Protein AF-A0A4S8J8Y5-F1 (afdb_monomer)

InterPro domains:
  IPR042617 CST complex subunit CTC1-like [PTHR14865] (12-221)

Secondary structure (DSSP, 8-state):
-------EEEEEEEEEEEEEEEE-----------TT-----PPEEEEEEEEEE-SS-EEEEEE-HHHHHHHTTTTSBPPGGG----------SS-GGGGBHHHHHHHHHHHHSEEEEEESGGGTT--SSSEEEEESSSSPPPHHHHHHHHHHHHHHHTPPPEEEEEEE--HHHHHHSTTTTT-HHHHHHTHHHHTS-EEEEEEEEE--HHHHHHHHHHHHTT-

Radius of gyration: 19.57 Å; Cα contacts (8 Å, |Δi|>4): 350; chains: 1; bounding box: 56×53×62 Å

Nearest PDB structures (foldseek):
  8c5y-assembly1_J  TM=4.511E-01  e=6.710E-04  Pyrococcus abyssi
  8aaj-assembly1_A  TM=4.386E-01  e=1.412E-02  Pyrococcus abyssi GE5
  3p0c-assembly3_A  TM=2.533E-01  e=5.398E-01  Homo sapiens
  4z9c-assembly1_F  TM=3.902E-01  e=6.250E+00  Escherichia coli
  5ing-assembly1_A  TM=4.316E-01  e=7.937E+00  Streptomyces ambofaciens ATCC 23877

Organism: Musa balbisiana (NCBI:txid52838)

Sequence (223 aa):
MFRYSFPCLEGGQVVTIVILVLENQTHESVELRCGRCFKMRAASIPIAGFLLDDGSSLCCCWADNGRAEALLRLHETTRKSFLTSSKILKTSGNQDFQHTIGYHLHKMLKKHHRIVIRNHGATSDLSCEDLTFSVDSHKVFSNADERHLRSMILNACHASTLNVAGNSVDSTALFCGNLFCGNKEFLEYHQKLQSMPHLWVGEVGHVDSVKEVRSISNILCTG

Foldseek 3Di:
DDPPPFDKQFQKFFLFWAKWKWADPPDPDDPPCPDDDPPQPFTWTQKTWTWIDSPPDIEIEMETGPVVCVLLVQVDFDPPPVDPDDDDDDDPDDPRPCGGLRNLSSVVCVVQRMKMKGALCCQPVSDLPRIDIDTPDPDDDDPVNVVSVSSSRVPSRPAGTKMFGFHWDQLCCCCVDPNPPPPVVSVVSPPVNNPHTYGYTPDIGGDPVVVVVVVVVVVVVVD

Structure (mmCIF, N/CA/C/O backbone):
data_AF-A0A4S8J8Y5-F1
#
_entry.id   AF-A0A4S8J8Y5-F1
#
loop_
_atom_site.group_PDB
_atom_site.id
_atom_site.type_symbol
_atom_site.label_atom_id
_atom_site.label_alt_id
_atom_site.label_comp_id
_atom_site.label_asym_id
_atom_site.label_entity_id
_atom_site.label_seq_id
_atom_site.pdbx_PDB_ins_code
_atom_site.Cartn_x
_atom_site.Cartn_y
_atom_site.Cartn_z
_atom_site.occupancy
_atom_site.B_iso_or_equiv
_atom_site.auth_seq_id
_atom_site.auth_comp_id
_atom_site.auth_asym_id
_atom_site.auth_atom_id
_atom_site.pdbx_PDB_model_num
ATOM 1 N N . MET A 1 1 ? 35.968 -4.508 -6.234 1.00 32.25 1 MET A N 1
ATOM 2 C CA . MET A 1 1 ? 35.012 -3.439 -5.870 1.00 32.25 1 MET A CA 1
ATOM 3 C C . MET A 1 1 ? 33.624 -3.940 -6.239 1.00 32.25 1 MET A C 1
ATOM 5 O O . MET A 1 1 ? 33.233 -3.837 -7.393 1.00 32.25 1 MET A O 1
ATOM 9 N N . PHE A 1 2 ? 32.942 -4.618 -5.315 1.00 27.02 2 PHE A N 1
ATOM 10 C CA . PHE A 1 2 ? 31.618 -5.184 -5.577 1.00 27.02 2 PHE A CA 1
ATOM 11 C C . PHE A 1 2 ? 30.593 -4.050 -5.525 1.00 27.02 2 PHE A C 1
ATOM 13 O O . PHE A 1 2 ? 30.316 -3.513 -4.455 1.00 27.02 2 PHE A O 1
ATOM 20 N N . ARG A 1 3 ? 30.068 -3.645 -6.686 1.00 30.06 3 ARG A N 1
ATOM 21 C CA . ARG A 1 3 ? 28.815 -2.890 -6.737 1.00 30.06 3 ARG A CA 1
ATOM 22 C C . ARG A 1 3 ? 27.726 -3.860 -6.290 1.00 30.06 3 ARG A C 1
ATOM 24 O O . ARG A 1 3 ? 27.322 -4.714 -7.075 1.00 30.06 3 ARG A O 1
ATOM 31 N N . TYR A 1 4 ? 27.302 -3.771 -5.033 1.00 32.19 4 TYR A N 1
ATOM 32 C CA . TYR A 1 4 ? 26.022 -4.342 -4.628 1.00 32.19 4 TYR A CA 1
ATOM 33 C C . TYR A 1 4 ? 24.964 -3.621 -5.460 1.00 32.19 4 TYR A C 1
ATOM 35 O O . TYR A 1 4 ? 24.639 -2.465 -5.206 1.00 32.19 4 TYR A O 1
ATOM 43 N N . SER A 1 5 ? 24.541 -4.263 -6.545 1.00 41.91 5 SER A N 1
ATOM 44 C CA . SER A 1 5 ? 23.419 -3.787 -7.338 1.00 41.91 5 SER A CA 1
ATOM 45 C C . SER A 1 5 ? 22.191 -4.147 -6.522 1.00 41.91 5 SER A C 1
ATOM 47 O O . SER A 1 5 ? 21.814 -5.316 -6.453 1.00 41.91 5 SER A O 1
ATOM 49 N N . PHE A 1 6 ? 21.659 -3.171 -5.793 1.00 49.97 6 PHE A N 1
ATOM 50 C CA . PHE A 1 6 ? 20.362 -3.321 -5.153 1.00 49.97 6 PHE A CA 1
ATOM 51 C C . PHE A 1 6 ? 19.336 -3.612 -6.253 1.00 49.97 6 PHE A C 1
ATOM 53 O O . PHE A 1 6 ? 19.401 -2.969 -7.304 1.00 49.97 6 PHE A O 1
ATOM 60 N N . PRO A 1 7 ? 18.430 -4.586 -6.076 1.00 66.94 7 PRO A N 1
ATOM 61 C CA . PRO A 1 7 ? 17.291 -4.702 -6.967 1.00 66.94 7 PRO A CA 1
ATOM 62 C C . PRO A 1 7 ? 16.516 -3.377 -6.947 1.00 66.94 7 PRO A C 1
ATOM 64 O O . PRO A 1 7 ? 16.038 -2.927 -5.902 1.00 66.94 7 PRO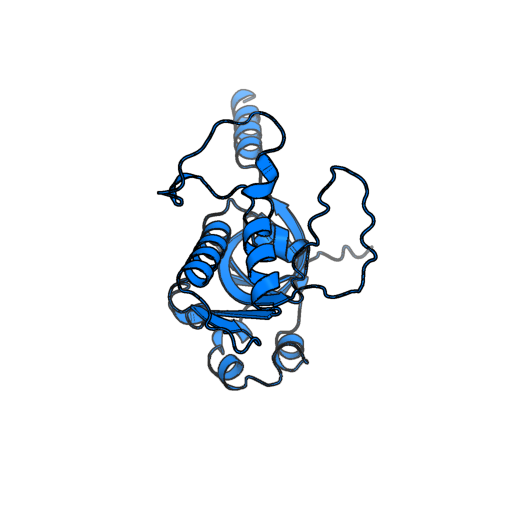 A O 1
ATOM 67 N N . CYS A 1 8 ? 16.455 -2.744 -8.115 1.00 70.62 8 CYS A N 1
ATOM 68 C CA . CYS A 1 8 ? 15.738 -1.505 -8.364 1.00 70.62 8 CYS A CA 1
ATOM 69 C C . CYS A 1 8 ? 14.631 -1.799 -9.371 1.00 70.62 8 CYS A C 1
ATOM 71 O O . CYS A 1 8 ? 14.899 -2.344 -10.440 1.00 70.62 8 CYS A O 1
ATOM 73 N N . LEU A 1 9 ? 13.403 -1.436 -9.022 1.00 76.69 9 LEU A N 1
ATOM 74 C CA . LEU A 1 9 ? 12.285 -1.352 -9.950 1.00 76.69 9 LEU A CA 1
ATOM 75 C C . LEU A 1 9 ? 12.242 0.079 -10.471 1.00 76.69 9 LEU A C 1
ATOM 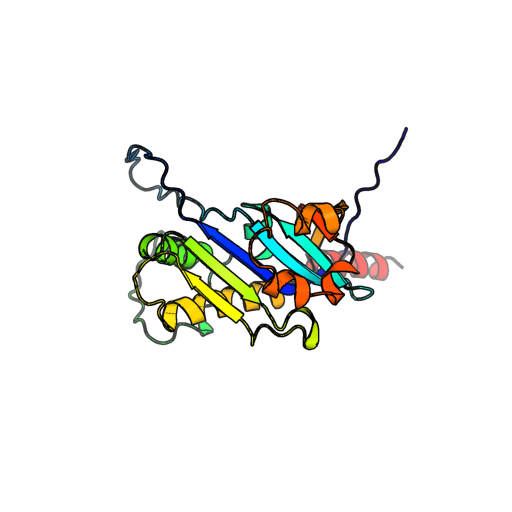77 O O . LEU A 1 9 ? 11.982 1.010 -9.705 1.00 76.69 9 LEU A O 1
ATOM 81 N N . GLU A 1 10 ? 12.536 0.257 -11.752 1.00 79.81 10 GLU A N 1
ATOM 82 C CA . GLU A 1 10 ? 12.451 1.554 -12.420 1.00 79.81 10 GLU A CA 1
ATOM 83 C C . GLU A 1 10 ? 11.104 1.673 -13.128 1.00 79.81 10 GLU A C 1
ATOM 85 O O . GLU A 1 10 ? 10.672 0.751 -13.814 1.00 79.81 10 GLU A O 1
ATOM 90 N N . GLY A 1 11 ? 10.422 2.805 -12.952 1.00 81.06 11 GLY A N 1
ATOM 91 C CA . GLY A 1 11 ? 9.145 3.054 -13.618 1.00 81.06 11 GLY A CA 1
ATOM 92 C C . GLY A 1 11 ? 7.981 2.180 -13.131 1.00 81.06 11 GLY A C 1
ATOM 93 O O . GLY A 1 11 ? 7.013 2.011 -13.865 1.00 81.06 11 GLY A O 1
ATOM 94 N N . GLY A 1 12 ? 8.041 1.650 -11.909 1.00 85.25 12 GLY A N 1
ATOM 95 C CA . GLY A 1 12 ? 6.985 0.817 -11.339 1.00 85.25 12 GLY A CA 1
ATOM 96 C C . GLY A 1 12 ? 5.729 1.607 -10.962 1.00 85.25 12 GLY A C 1
ATOM 97 O O . GLY A 1 12 ? 5.800 2.761 -10.539 1.00 85.25 12 GLY A O 1
ATOM 98 N N . GLN A 1 13 ? 4.563 0.981 -11.065 1.00 90.31 13 GLN A N 1
ATOM 99 C CA . GLN A 1 13 ? 3.289 1.509 -10.580 1.00 90.31 13 GLN A CA 1
ATOM 100 C C . GLN A 1 13 ? 2.733 0.599 -9.494 1.00 90.31 13 GLN A C 1
ATOM 102 O O . GLN A 1 13 ? 2.789 -0.623 -9.611 1.00 90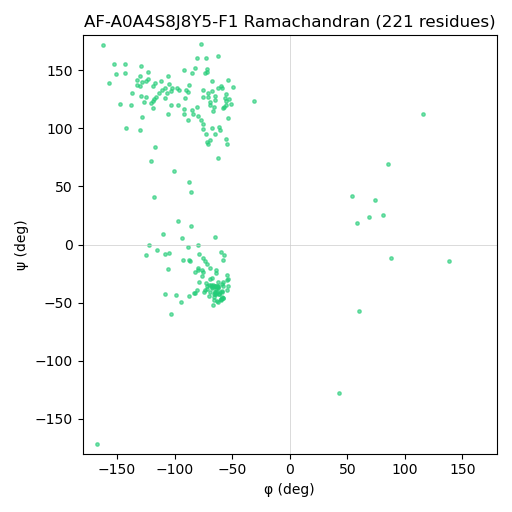.31 13 GLN A O 1
ATOM 107 N N . VAL A 1 14 ? 2.184 1.184 -8.429 1.00 90.75 14 VAL A N 1
ATOM 108 C CA . VAL A 1 14 ? 1.440 0.403 -7.437 1.00 90.75 14 VAL A CA 1
ATOM 109 C C . VAL A 1 14 ? 0.156 -0.075 -8.107 1.00 90.75 14 VAL A C 1
ATOM 111 O O . VAL A 1 14 ? -0.651 0.735 -8.539 1.00 90.75 14 VAL A O 1
ATOM 114 N N . VAL A 1 15 ? -0.046 -1.383 -8.187 1.00 89.75 15 VAL A N 1
ATOM 115 C CA . VAL A 1 15 ? -1.280 -1.962 -8.731 1.00 89.75 15 VAL A CA 1
ATOM 116 C C . VAL A 1 15 ? -2.319 -2.100 -7.631 1.00 89.75 15 VAL A C 1
ATOM 118 O O . VAL A 1 15 ? -3.489 -1.780 -7.813 1.00 89.75 15 VAL A O 1
ATOM 121 N N . THR A 1 16 ? -1.882 -2.593 -6.473 1.00 90.56 16 THR A N 1
ATOM 122 C CA . THR A 1 16 ? -2.744 -2.808 -5.315 1.00 90.56 16 THR A CA 1
ATOM 123 C C . THR A 1 16 ? -1.926 -2.960 -4.033 1.00 90.56 16 THR A C 1
ATOM 125 O O . THR A 1 16 ? -0.696 -3.070 -4.063 1.00 90.56 16 THR A O 1
ATOM 128 N N . ILE A 1 17 ? -2.608 -2.982 -2.888 1.00 90.50 17 ILE A N 1
ATOM 129 C CA . ILE A 1 17 ? -2.012 -3.408 -1.618 1.00 90.50 17 ILE A CA 1
ATOM 130 C C . ILE A 1 17 ? -2.233 -4.905 -1.409 1.00 90.50 17 ILE A C 1
ATOM 132 O O . ILE A 1 17 ? -3.242 -5.454 -1.834 1.00 90.50 17 ILE A O 1
ATOM 136 N N . VAL A 1 18 ? -1.310 -5.544 -0.701 1.00 88.25 18 VAL A N 1
ATOM 137 C CA . VAL A 1 18 ? -1.445 -6.909 -0.172 1.00 88.25 18 VAL A CA 1
ATOM 138 C C . VAL A 1 18 ? -1.960 -6.840 1.268 1.00 88.25 18 VAL A C 1
ATOM 140 O O . VAL A 1 18 ? -2.951 -7.470 1.636 1.00 88.25 18 VAL A O 1
ATOM 143 N N . ILE A 1 19 ? -1.311 -6.009 2.084 1.00 88.12 19 ILE A N 1
ATOM 144 C CA . ILE A 1 19 ? -1.659 -5.772 3.485 1.00 88.12 19 ILE A CA 1
ATOM 145 C C . ILE A 1 19 ? -1.246 -4.358 3.881 1.00 88.12 19 ILE A C 1
ATOM 147 O O . ILE A 1 19 ? -0.226 -3.849 3.420 1.00 88.12 19 ILE A O 1
ATOM 151 N N . LEU A 1 20 ? -2.006 -3.731 4.770 1.00 91.25 20 LEU A N 1
ATOM 152 C CA . LEU A 1 20 ? -1.637 -2.468 5.391 1.00 91.25 20 LEU A CA 1
ATOM 153 C C . LEU A 1 20 ? -1.971 -2.516 6.880 1.00 91.25 20 LEU A C 1
ATOM 155 O O . LEU A 1 20 ? -3.131 -2.692 7.252 1.00 91.25 20 LEU A O 1
ATOM 159 N N . VAL A 1 21 ? -0.958 -2.350 7.728 1.00 89.81 21 VAL A N 1
ATOM 160 C CA . VAL A 1 21 ? -1.112 -2.246 9.181 1.00 89.81 21 VAL A CA 1
ATOM 161 C C . VAL A 1 21 ? -0.842 -0.810 9.596 1.00 89.81 21 VAL A C 1
ATOM 163 O O . VAL A 1 21 ? 0.197 -0.238 9.277 1.00 89.81 21 VAL A O 1
ATOM 166 N N . LEU A 1 22 ? -1.794 -0.233 10.315 1.00 90.31 22 LEU A N 1
ATOM 167 C CA . LEU A 1 22 ? -1.782 1.150 10.759 1.00 90.31 22 LEU A CA 1
ATOM 168 C C . LEU A 1 22 ? -1.947 1.163 12.271 1.00 90.31 22 LEU A C 1
ATOM 170 O O . LEU A 1 22 ? -2.902 0.585 12.791 1.00 90.31 22 LEU A O 1
ATOM 174 N N . GLU A 1 23 ? -1.047 1.842 12.969 1.00 88.56 23 GLU A N 1
ATOM 175 C CA . GLU A 1 23 ? -1.038 1.887 14.429 1.00 88.56 23 GLU A CA 1
ATOM 176 C C . GLU A 1 23 ? -0.883 3.316 14.943 1.00 88.56 23 GLU A C 1
ATOM 178 O O . GLU A 1 23 ? -0.145 4.149 14.406 1.00 88.56 23 GLU A O 1
ATOM 183 N N . ASN A 1 24 ? -1.599 3.615 16.019 1.00 84.44 24 ASN A N 1
ATOM 184 C CA . ASN A 1 24 ? -1.448 4.862 16.741 1.00 84.44 24 ASN A CA 1
ATOM 185 C C . ASN A 1 24 ? -0.231 4.773 17.672 1.00 84.44 24 ASN A C 1
ATOM 187 O O . ASN A 1 24 ? -0.234 3.980 18.610 1.00 84.44 24 ASN A O 1
ATOM 191 N N . GLN A 1 25 ? 0.786 5.618 17.478 1.00 69.50 25 GLN A N 1
ATOM 192 C CA . GLN A 1 25 ? 1.910 5.679 18.417 1.00 69.50 25 GLN A CA 1
ATOM 193 C C . GLN A 1 25 ? 1.496 6.358 19.733 1.00 69.50 25 GLN A C 1
ATOM 195 O O . GLN A 1 25 ? 1.536 7.586 19.884 1.00 69.50 25 GLN A O 1
ATOM 200 N N . THR A 1 26 ? 1.118 5.541 20.716 1.00 54.78 26 THR A N 1
ATOM 201 C CA . THR A 1 26 ? 0.803 5.936 22.095 1.00 54.78 26 THR A CA 1
ATOM 202 C C . THR A 1 26 ? 2.048 6.014 22.980 1.00 54.78 26 THR A C 1
ATOM 204 O O . THR A 1 26 ? 2.024 5.546 24.111 1.00 54.78 26 THR A O 1
ATOM 207 N N . HIS A 1 27 ? 3.149 6.612 22.518 1.00 47.03 27 HIS A N 1
ATOM 208 C CA . HIS A 1 27 ? 4.151 7.060 23.486 1.00 47.03 27 HIS A CA 1
ATOM 209 C C . HIS A 1 27 ? 3.629 8.326 24.177 1.00 47.03 27 HIS A C 1
ATOM 211 O O . HIS A 1 27 ? 3.202 9.283 23.514 1.00 47.03 27 HIS A O 1
ATOM 217 N N . GLU A 1 28 ? 3.622 8.309 25.510 1.00 41.41 28 GLU A N 1
ATOM 218 C CA . GLU A 1 28 ? 3.422 9.466 26.382 1.00 41.41 28 GLU A CA 1
ATOM 219 C C . GLU A 1 28 ? 4.431 10.561 26.013 1.00 41.41 28 GLU A C 1
ATOM 221 O O . GLU A 1 28 ? 5.525 10.652 26.558 1.00 41.41 28 GLU A O 1
ATOM 226 N N . SER A 1 29 ? 4.102 11.402 25.038 1.00 38.16 29 SER A N 1
ATOM 227 C CA . SER A 1 29 ? 4.802 12.664 24.873 1.00 38.16 29 SER A CA 1
ATOM 228 C C . SER A 1 29 ? 4.012 13.687 25.663 1.00 38.16 29 SER A C 1
ATOM 230 O O . SER A 1 29 ? 2.859 13.977 25.335 1.00 38.16 29 SER A O 1
ATOM 232 N N . VAL A 1 30 ? 4.665 14.232 26.688 1.00 35.00 30 VAL A N 1
ATOM 233 C CA . VAL A 1 30 ? 4.399 15.563 27.229 1.00 35.00 30 VAL A CA 1
ATOM 234 C C . VAL A 1 30 ? 3.910 16.443 26.078 1.00 35.00 30 VAL A C 1
ATOM 236 O O . VAL A 1 30 ? 4.569 16.524 25.034 1.00 35.00 30 VAL A O 1
ATOM 239 N N . GLU A 1 31 ? 2.722 17.033 26.227 1.00 36.94 31 GLU A N 1
ATOM 240 C CA . GLU A 1 31 ? 2.281 18.133 25.376 1.00 36.94 31 GLU A CA 1
ATOM 241 C C . GLU A 1 31 ? 3.355 19.222 25.464 1.00 36.94 31 GLU A C 1
ATOM 243 O O . GLU A 1 31 ? 3.309 20.096 26.329 1.00 36.94 31 GLU A O 1
ATOM 248 N N . LEU A 1 32 ? 4.345 19.203 24.573 1.00 35.97 32 LEU A N 1
ATOM 249 C CA . LEU A 1 32 ? 5.130 20.394 24.314 1.00 35.97 32 LEU A CA 1
ATOM 250 C C . LEU A 1 32 ? 4.197 21.331 23.561 1.00 35.97 32 LEU A C 1
ATOM 252 O O . LEU A 1 32 ? 4.126 21.329 22.331 1.00 35.97 32 LEU A O 1
ATOM 256 N N . ARG A 1 33 ? 3.432 22.102 24.340 1.00 36.59 33 ARG A N 1
ATOM 257 C CA . ARG A 1 33 ? 2.670 23.264 23.894 1.00 36.59 33 ARG A CA 1
ATOM 258 C C . ARG A 1 33 ? 3.647 24.309 23.369 1.00 36.59 33 ARG A C 1
ATOM 260 O O . ARG A 1 33 ? 3.906 25.318 24.011 1.00 36.59 33 ARG A O 1
ATOM 267 N N . CYS A 1 34 ? 4.197 24.077 22.185 1.00 34.91 34 CYS A N 1
ATOM 268 C CA . CYS A 1 34 ? 4.773 25.148 21.401 1.00 34.91 34 CYS A CA 1
ATOM 269 C C . CYS A 1 34 ? 3.635 25.721 20.560 1.00 34.91 34 CYS A C 1
ATOM 271 O O . CYS A 1 34 ? 3.099 25.060 19.666 1.00 34.91 34 CYS A O 1
ATOM 273 N N . GLY A 1 35 ? 3.190 26.920 20.935 1.00 38.03 35 GLY A N 1
ATOM 274 C CA . GLY A 1 35 ? 2.071 27.594 20.300 1.00 38.03 35 GLY A CA 1
ATOM 275 C C . GLY A 1 35 ? 2.237 27.634 18.782 1.00 38.03 35 GLY A C 1
ATOM 276 O O . GLY A 1 35 ? 3.175 28.238 18.273 1.00 38.03 35 GLY A O 1
ATOM 277 N N . ARG A 1 36 ? 1.262 27.043 18.083 1.00 34.81 36 ARG A N 1
ATOM 278 C CA . ARG A 1 36 ? 1.013 27.169 16.634 1.00 34.81 36 ARG A CA 1
ATOM 279 C C . ARG A 1 36 ? 1.863 26.318 15.677 1.00 34.81 36 ARG A C 1
ATOM 281 O O . ARG A 1 36 ? 1.926 26.652 14.500 1.00 34.81 36 ARG A O 1
ATOM 288 N N . CYS A 1 37 ? 2.397 25.173 16.107 1.00 32.19 37 CYS A N 1
ATOM 289 C CA . CYS A 1 37 ? 2.849 24.133 15.171 1.00 32.19 37 CYS A CA 1
ATOM 290 C C . CYS A 1 37 ? 2.261 22.771 15.571 1.00 32.19 37 CYS A C 1
ATOM 292 O O . CYS A 1 37 ? 2.758 22.114 16.484 1.00 32.19 37 CYS A O 1
ATOM 294 N N . PHE A 1 38 ? 1.168 22.353 14.921 1.00 38.59 38 PHE A N 1
ATOM 295 C CA . PHE A 1 38 ? 0.653 20.990 15.064 1.00 38.59 38 PHE A CA 1
ATOM 296 C C . PHE A 1 38 ? 1.650 20.038 14.395 1.00 38.59 38 PHE A C 1
ATOM 298 O O . PHE A 1 38 ? 1.537 19.749 13.208 1.00 38.59 38 PHE A O 1
ATOM 305 N N . LYS A 1 39 ? 2.638 19.543 15.149 1.00 41.53 39 LYS A N 1
ATOM 306 C CA . LYS A 1 39 ? 3.383 18.348 14.746 1.00 41.53 39 LYS A CA 1
ATOM 307 C C . LYS A 1 39 ? 2.385 17.194 14.747 1.00 41.53 39 LYS A C 1
ATOM 309 O O . LYS A 1 39 ? 2.080 16.637 15.800 1.00 41.53 39 LYS A O 1
ATOM 314 N N . MET A 1 40 ? 1.808 16.887 13.587 1.00 48.31 40 MET A N 1
ATOM 315 C CA . MET A 1 40 ? 1.069 15.644 13.415 1.00 48.31 40 MET A CA 1
ATOM 316 C C . MET A 1 40 ? 2.012 14.507 13.797 1.00 48.31 40 MET A C 1
ATOM 318 O O . MET A 1 40 ? 3.084 14.372 13.210 1.00 48.31 40 MET A O 1
ATOM 322 N N . ARG A 1 41 ? 1.636 13.710 14.800 1.00 54.91 41 ARG A N 1
ATOM 323 C CA . ARG A 1 41 ? 2.303 12.426 14.994 1.00 54.91 41 ARG A CA 1
ATOM 324 C C . ARG A 1 41 ? 1.935 11.585 13.778 1.00 54.91 41 ARG A C 1
ATOM 326 O O . ARG A 1 41 ? 0.746 11.330 13.569 1.00 54.91 41 ARG A O 1
ATOM 333 N N . ALA A 1 42 ? 2.934 11.247 12.968 1.00 58.66 42 ALA A N 1
ATOM 334 C CA . ALA A 1 42 ? 2.775 10.325 11.857 1.00 58.66 42 ALA A CA 1
ATOM 335 C C . ALA A 1 42 ? 2.048 9.069 12.359 1.00 58.66 42 ALA A C 1
ATOM 337 O O . ALA A 1 42 ? 2.315 8.587 13.465 1.00 58.66 42 ALA A O 1
ATOM 338 N N . ALA A 1 43 ? 1.066 8.602 11.591 1.00 69.06 43 ALA A N 1
ATOM 339 C CA . ALA A 1 43 ? 0.525 7.270 11.802 1.00 69.06 43 ALA A CA 1
ATOM 340 C C . ALA A 1 43 ? 1.701 6.291 11.738 1.00 69.06 43 ALA A C 1
ATOM 342 O O . ALA A 1 43 ? 2.493 6.363 10.803 1.00 69.06 43 ALA A O 1
ATOM 343 N N . SER A 1 44 ? 1.846 5.402 12.721 1.00 85.62 44 SER A N 1
ATOM 344 C CA . SER A 1 44 ? 2.827 4.333 12.569 1.00 85.62 44 SER A CA 1
ATOM 345 C C . SER A 1 44 ? 2.329 3.431 11.457 1.00 85.62 44 SER A C 1
ATOM 347 O O . SER A 1 44 ? 1.165 3.018 11.482 1.00 85.62 44 SER A O 1
ATOM 349 N N . ILE A 1 45 ? 3.203 3.095 10.519 1.00 89.12 45 ILE A N 1
ATOM 350 C CA . ILE A 1 45 ? 2.926 2.057 9.530 1.00 89.12 45 ILE A CA 1
ATOM 351 C C . ILE A 1 45 ? 3.963 0.969 9.768 1.00 89.12 45 ILE A C 1
ATOM 353 O O . ILE A 1 45 ? 5.014 0.993 9.131 1.00 89.12 45 ILE A O 1
ATOM 357 N N . PRO A 1 46 ? 3.735 0.049 10.724 1.00 86.81 46 PRO A N 1
ATOM 358 C CA . PRO A 1 46 ? 4.709 -0.994 11.025 1.00 86.81 46 PRO A CA 1
ATOM 359 C C . PRO A 1 46 ? 5.014 -1.853 9.800 1.00 86.81 46 PRO A C 1
ATOM 361 O O . PRO A 1 46 ? 6.143 -2.300 9.625 1.00 86.81 46 PRO A O 1
ATOM 364 N N . ILE A 1 47 ? 4.001 -2.068 8.956 1.00 89.12 47 ILE A N 1
ATOM 365 C CA . ILE A 1 47 ? 4.147 -2.788 7.702 1.00 89.12 47 ILE A CA 1
ATOM 366 C C . ILE A 1 47 ? 3.056 -2.427 6.696 1.00 89.12 47 ILE A C 1
ATOM 368 O O . ILE A 1 47 ? 1.869 -2.337 7.021 1.00 89.12 47 ILE A O 1
ATOM 372 N N . ALA A 1 48 ? 3.476 -2.294 5.446 1.00 90.94 48 ALA A N 1
ATOM 373 C CA . ALA A 1 48 ? 2.638 -2.235 4.268 1.00 90.94 48 ALA A CA 1
ATOM 374 C C . ALA A 1 48 ? 3.259 -3.099 3.162 1.00 90.94 48 ALA A C 1
ATOM 376 O O . ALA A 1 48 ? 4.454 -2.999 2.881 1.00 90.94 48 ALA A O 1
ATOM 377 N N . GLY A 1 49 ? 2.446 -3.960 2.559 1.00 90.69 49 GLY A N 1
ATOM 378 C CA . GLY A 1 49 ? 2.789 -4.742 1.379 1.00 90.69 49 GLY A CA 1
ATOM 379 C C . GLY A 1 49 ? 2.062 -4.190 0.164 1.00 90.69 49 GLY A C 1
ATOM 380 O O . GLY A 1 49 ? 0.845 -4.004 0.205 1.00 90.69 49 GLY A O 1
ATOM 381 N N . PHE A 1 50 ? 2.797 -3.961 -0.912 1.00 90.94 50 PHE A N 1
ATOM 382 C CA . PHE A 1 50 ? 2.310 -3.446 -2.183 1.00 90.94 50 PHE A CA 1
ATOM 383 C C . PHE A 1 50 ? 2.666 -4.422 -3.290 1.00 90.94 50 PHE A C 1
ATOM 385 O O . PHE A 1 50 ? 3.708 -5.074 -3.239 1.00 90.94 50 PHE A O 1
ATOM 392 N N . LEU A 1 51 ? 1.819 -4.485 -4.304 1.00 90.69 51 LEU A N 1
ATOM 393 C CA . LEU A 1 51 ? 2.148 -5.141 -5.553 1.00 90.69 51 LEU A CA 1
ATOM 394 C C . LEU A 1 51 ? 2.466 -4.061 -6.580 1.00 90.69 51 LEU A C 1
ATOM 396 O O . LEU A 1 51 ? 1.626 -3.198 -6.839 1.00 90.69 51 LEU A O 1
ATOM 400 N N . LEU A 1 52 ? 3.684 -4.085 -7.109 1.00 90.62 52 LEU A N 1
ATOM 401 C CA . LEU A 1 52 ? 4.142 -3.162 -8.138 1.00 90.62 52 LEU A CA 1
ATOM 402 C C . LEU A 1 52 ? 4.222 -3.869 -9.484 1.00 90.62 52 LEU A C 1
ATOM 404 O O . LEU A 1 52 ? 4.596 -5.039 -9.541 1.00 90.62 52 LEU A O 1
ATOM 408 N N . ASP A 1 53 ? 3.907 -3.132 -10.540 1.00 88.25 53 ASP A N 1
ATOM 409 C CA . ASP A 1 53 ? 4.080 -3.533 -11.932 1.00 88.25 53 ASP A CA 1
ATOM 410 C C . ASP A 1 53 ? 5.016 -2.541 -12.623 1.00 88.25 53 ASP A C 1
ATOM 412 O O . ASP A 1 53 ? 4.754 -1.338 -12.622 1.00 88.25 53 ASP A O 1
ATOM 416 N N . ASP A 1 54 ? 6.120 -3.034 -13.173 1.00 85.19 54 ASP A N 1
ATOM 417 C CA . ASP A 1 54 ? 7.053 -2.258 -14.001 1.00 85.19 54 ASP A CA 1
ATOM 418 C C . ASP A 1 54 ? 6.744 -2.369 -15.508 1.00 85.19 54 ASP A C 1
ATOM 420 O O . ASP A 1 54 ? 7.486 -1.861 -16.348 1.00 85.19 54 ASP A O 1
ATOM 424 N N . GLY A 1 55 ? 5.641 -3.036 -15.864 1.00 82.94 55 GLY A N 1
ATOM 425 C CA . GLY A 1 55 ? 5.210 -3.331 -17.228 1.00 82.94 55 GLY A CA 1
ATOM 426 C C . GLY A 1 55 ? 5.783 -4.633 -17.793 1.00 82.94 55 GLY A C 1
ATOM 427 O O . GLY A 1 55 ? 5.320 -5.100 -18.834 1.00 82.94 55 GLY A O 1
ATOM 428 N N . SER A 1 56 ? 6.766 -5.237 -17.124 1.00 83.44 56 SER A N 1
ATOM 429 C CA . SER A 1 56 ? 7.364 -6.523 -17.492 1.00 83.44 56 SER A CA 1
ATOM 430 C C . SER A 1 56 ? 6.954 -7.624 -16.517 1.00 83.44 56 SER A C 1
ATOM 432 O O . SER A 1 56 ? 6.639 -8.747 -16.919 1.00 83.44 56 SER A O 1
ATOM 434 N N . SER A 1 57 ? 6.950 -7.315 -15.220 1.00 83.00 57 SER A N 1
ATOM 435 C CA . SER A 1 57 ? 6.683 -8.277 -14.162 1.00 83.00 57 SER A CA 1
ATOM 436 C C . SER A 1 57 ? 6.087 -7.636 -12.913 1.00 83.00 57 SER A C 1
ATOM 438 O O . SER A 1 57 ? 6.295 -6.463 -12.611 1.00 83.00 57 SER A O 1
ATOM 440 N N . LEU A 1 58 ? 5.373 -8.459 -12.145 1.00 86.75 58 LEU A N 1
ATOM 441 C CA . LEU A 1 58 ? 4.853 -8.070 -10.841 1.00 86.75 58 LEU A CA 1
ATOM 442 C C . LEU A 1 58 ? 5.886 -8.337 -9.741 1.00 86.75 58 LEU A C 1
ATOM 444 O O . LEU A 1 58 ? 6.480 -9.417 -9.687 1.00 86.75 58 LEU A O 1
ATOM 448 N N . CYS A 1 59 ? 6.036 -7.393 -8.813 1.00 87.44 59 CYS A N 1
ATOM 449 C CA . CYS A 1 59 ? 6.901 -7.513 -7.642 1.00 87.44 59 CYS A CA 1
ATOM 450 C C . CYS A 1 59 ? 6.165 -7.147 -6.350 1.00 87.44 59 CYS A C 1
ATOM 452 O O . CYS A 1 59 ? 5.451 -6.148 -6.274 1.00 87.44 59 CYS A O 1
ATOM 454 N N . CYS A 1 60 ? 6.369 -7.946 -5.303 1.00 88.38 60 CYS A N 1
ATOM 455 C CA . CYS A 1 60 ? 5.872 -7.646 -3.966 1.00 88.38 60 CYS A CA 1
ATOM 456 C C . CYS A 1 60 ? 6.850 -6.718 -3.237 1.00 88.38 60 CYS A C 1
ATOM 458 O O . CYS A 1 60 ? 7.939 -7.143 -2.853 1.00 88.38 60 CYS A O 1
ATOM 460 N N . CYS A 1 61 ? 6.456 -5.476 -2.979 1.00 90.31 61 CYS A N 1
ATOM 461 C CA . CYS A 1 61 ? 7.258 -4.520 -2.224 1.00 90.31 61 CYS A CA 1
ATOM 462 C C . CYS A 1 61 ? 6.740 -4.354 -0.795 1.00 90.31 61 CYS A C 1
ATOM 464 O O . CYS A 1 61 ? 5.557 -4.112 -0.567 1.00 90.31 61 CYS A O 1
ATOM 466 N N . TRP A 1 62 ? 7.646 -4.425 0.171 1.00 91.44 62 TRP A N 1
ATOM 467 C CA . TRP A 1 62 ? 7.365 -4.295 1.595 1.00 91.44 62 TRP A CA 1
ATOM 468 C C . TRP A 1 62 ? 8.001 -3.027 2.135 1.00 91.44 62 TRP A C 1
ATOM 470 O O . TRP A 1 62 ? 9.182 -2.771 1.903 1.00 91.44 62 TRP A O 1
ATOM 480 N N . ALA A 1 63 ? 7.227 -2.232 2.859 1.00 91.31 63 ALA A N 1
ATOM 481 C CA . ALA A 1 63 ? 7.679 -0.965 3.400 1.00 91.31 63 ALA A CA 1
ATOM 482 C C . ALA A 1 63 ? 7.081 -0.702 4.781 1.00 91.31 63 ALA A C 1
ATOM 484 O O . ALA A 1 63 ? 5.999 -1.173 5.124 1.00 91.31 63 ALA A O 1
ATOM 485 N N . ASP A 1 64 ? 7.777 0.117 5.551 1.00 90.25 64 ASP A N 1
ATOM 486 C CA . ASP A 1 64 ? 7.394 0.601 6.869 1.00 90.25 64 ASP A CA 1
ATOM 487 C C . ASP A 1 64 ? 7.519 2.130 6.928 1.00 90.25 64 ASP A C 1
ATOM 489 O O . ASP A 1 64 ? 8.309 2.755 6.210 1.00 90.25 64 ASP A O 1
ATOM 493 N N . ASN A 1 65 ? 6.732 2.733 7.815 1.00 88.44 65 ASN A N 1
ATOM 494 C CA . ASN A 1 65 ? 6.740 4.151 8.165 1.00 88.44 65 ASN A CA 1
ATOM 495 C C . ASN A 1 65 ? 6.877 5.050 6.928 1.00 88.44 65 ASN A C 1
ATOM 497 O O . ASN A 1 65 ? 6.129 4.878 5.971 1.00 88.44 65 ASN A O 1
ATOM 501 N N . GLY A 1 66 ? 7.840 5.977 6.919 1.00 87.12 66 GLY A N 1
ATOM 502 C CA . GLY A 1 66 ? 7.996 6.976 5.859 1.00 87.12 66 GLY A CA 1
ATOM 503 C C . GLY A 1 66 ? 8.076 6.402 4.438 1.00 87.12 66 GLY A C 1
ATOM 504 O O . GLY A 1 66 ? 7.601 7.042 3.504 1.00 87.12 66 GLY A O 1
ATOM 505 N N . ARG A 1 67 ? 8.595 5.179 4.256 1.00 89.69 67 ARG A N 1
ATOM 506 C CA . ARG A 1 67 ? 8.607 4.508 2.943 1.00 89.69 67 ARG A CA 1
ATOM 507 C C . ARG A 1 67 ? 7.201 4.101 2.514 1.00 89.69 67 ARG A C 1
ATOM 509 O O . ARG A 1 67 ? 6.809 4.338 1.375 1.00 89.69 67 ARG A O 1
ATOM 516 N N . ALA A 1 68 ? 6.423 3.539 3.436 1.00 91.38 68 ALA A N 1
ATOM 517 C CA . ALA A 1 68 ? 5.023 3.222 3.190 1.00 91.38 68 ALA A CA 1
ATOM 518 C C . ALA A 1 68 ? 4.177 4.494 3.021 1.00 91.38 68 ALA A C 1
ATOM 520 O O . ALA A 1 68 ? 3.306 4.531 2.157 1.00 91.38 68 ALA A O 1
ATOM 521 N N . GLU A 1 69 ? 4.457 5.561 3.779 1.00 89.44 69 GLU A N 1
ATOM 522 C CA . GLU A 1 69 ? 3.790 6.859 3.613 1.00 89.44 69 GLU A CA 1
ATOM 523 C C . GLU A 1 69 ? 4.049 7.465 2.227 1.00 89.44 69 GLU A C 1
ATOM 525 O O . GLU A 1 69 ? 3.145 8.074 1.650 1.00 89.44 69 GLU A O 1
ATOM 530 N N . ALA A 1 70 ? 5.263 7.291 1.692 1.00 88.56 70 ALA A N 1
ATOM 531 C CA . ALA A 1 70 ? 5.625 7.719 0.346 1.00 88.56 70 ALA A CA 1
ATOM 532 C C . ALA A 1 70 ? 4.850 6.931 -0.720 1.00 88.56 70 ALA A C 1
ATOM 534 O O . ALA A 1 70 ? 4.233 7.550 -1.582 1.00 88.56 70 ALA A O 1
ATOM 535 N N . LEU A 1 71 ? 4.797 5.597 -0.615 1.00 89.31 71 LEU A N 1
ATOM 536 C CA . LEU A 1 71 ? 4.037 4.739 -1.539 1.00 89.31 71 LEU A CA 1
ATOM 537 C C . LEU A 1 71 ? 2.522 4.991 -1.471 1.00 89.31 71 LEU A C 1
ATOM 539 O O . LEU A 1 71 ? 1.845 5.002 -2.494 1.00 89.31 71 LEU A O 1
ATOM 543 N N . LEU A 1 72 ? 1.987 5.261 -0.278 1.00 89.38 72 LEU A N 1
ATOM 544 C CA . LEU A 1 72 ? 0.581 5.634 -0.071 1.00 89.38 72 LEU A CA 1
ATOM 545 C C . LEU A 1 72 ? 0.287 7.103 -0.397 1.00 89.38 72 LEU A C 1
ATOM 547 O O . LEU A 1 72 ? -0.874 7.517 -0.370 1.00 89.38 72 LEU A O 1
ATOM 551 N N . ARG A 1 73 ? 1.328 7.901 -0.660 1.00 85.94 73 ARG A N 1
ATOM 552 C CA . ARG A 1 73 ? 1.246 9.335 -0.964 1.00 85.94 73 ARG A CA 1
ATOM 553 C C . ARG A 1 73 ? 0.475 10.111 0.107 1.00 85.94 73 ARG A C 1
ATOM 555 O O . ARG A 1 73 ? -0.308 11.011 -0.188 1.00 85.94 73 ARG A O 1
ATOM 562 N N . LEU A 1 74 ? 0.707 9.789 1.382 1.00 82.69 74 LEU A N 1
ATOM 563 C CA . LEU A 1 74 ? -0.051 10.375 2.500 1.00 82.69 74 LEU A CA 1
ATOM 564 C C . LEU A 1 74 ? 0.148 11.885 2.665 1.00 82.69 74 LEU A C 1
ATOM 566 O O . LEU A 1 74 ? -0.687 12.555 3.279 1.00 82.69 74 LEU A O 1
ATOM 570 N N . HIS A 1 75 ? 1.252 12.405 2.129 1.00 75.44 75 HIS A N 1
ATOM 571 C CA . HIS A 1 75 ? 1.578 13.826 2.113 1.00 75.44 75 HIS A CA 1
ATOM 572 C C . HIS A 1 75 ? 0.701 14.628 1.139 1.00 75.44 75 HIS A C 1
ATOM 574 O O . HIS A 1 75 ? 0.622 15.850 1.254 1.00 75.44 75 HIS A O 1
ATOM 580 N N . GLU A 1 76 ? 0.020 13.969 0.199 1.00 74.44 76 GLU A N 1
ATOM 581 C CA . GLU A 1 76 ? -0.835 14.646 -0.765 1.00 74.44 76 GLU A CA 1
ATOM 582 C C . GLU A 1 76 ? -2.138 15.138 -0.141 1.00 74.44 76 GLU A C 1
ATOM 584 O O . GLU A 1 76 ? -2.710 14.536 0.777 1.00 74.44 76 GLU A O 1
ATOM 589 N N . THR A 1 77 ? -2.630 16.259 -0.669 1.00 67.62 77 THR A N 1
ATOM 590 C CA . THR A 1 77 ? -3.946 16.776 -0.302 1.00 67.62 77 THR A CA 1
ATOM 591 C C . THR A 1 77 ? -5.029 15.934 -0.966 1.00 67.62 77 THR A C 1
ATOM 593 O O . THR A 1 77 ? -4.982 15.634 -2.159 1.00 67.62 77 THR A O 1
ATOM 596 N N . THR A 1 78 ? -6.031 15.548 -0.181 1.00 60.28 78 THR A N 1
ATOM 597 C CA . THR A 1 78 ? -7.198 14.811 -0.668 1.00 60.28 78 THR A CA 1
ATOM 598 C C . THR A 1 78 ? -7.867 15.653 -1.754 1.00 60.28 78 THR A C 1
ATOM 600 O O . THR A 1 78 ? -8.303 16.777 -1.482 1.00 60.28 78 THR A O 1
ATOM 603 N N . ARG A 1 79 ? -7.931 15.159 -3.002 1.00 53.72 79 ARG A N 1
ATOM 604 C CA . ARG A 1 79 ? -8.573 15.902 -4.099 1.00 53.72 79 ARG A CA 1
ATOM 605 C C . ARG A 1 79 ? -10.006 16.249 -3.685 1.00 53.72 79 ARG A C 1
ATOM 607 O O . ARG A 1 79 ? -10.805 15.371 -3.366 1.00 53.72 79 ARG A O 1
ATOM 614 N N . LYS A 1 80 ? -10.334 17.545 -3.711 1.00 46.19 80 LYS A N 1
ATOM 615 C CA . LYS A 1 80 ? -11.619 18.118 -3.261 1.00 46.19 80 LYS A CA 1
ATOM 616 C C . LYS A 1 80 ? -12.863 17.546 -3.968 1.00 46.19 80 LYS A C 1
ATOM 618 O O . LYS A 1 80 ? -13.972 17.834 -3.534 1.00 46.19 80 LYS A O 1
ATOM 623 N N . SER A 1 81 ? -12.713 16.744 -5.026 1.00 40.84 81 SER A N 1
ATOM 624 C CA . SER A 1 81 ? -13.822 16.232 -5.844 1.00 40.84 81 SER A CA 1
ATOM 625 C C . SER A 1 81 ? -14.667 15.135 -5.186 1.00 40.84 81 SER A C 1
ATOM 627 O O . SER A 1 81 ? -15.757 14.870 -5.677 1.00 40.84 81 SER A O 1
ATOM 629 N N . PHE A 1 82 ? -14.220 14.517 -4.086 1.00 42.03 82 PHE A N 1
ATOM 630 C CA . PHE A 1 82 ? -14.981 13.449 -3.407 1.00 42.03 82 PHE A CA 1
ATOM 631 C C . PHE A 1 82 ? -15.659 13.883 -2.099 1.00 42.03 82 PHE A C 1
ATOM 633 O O . PHE A 1 82 ? -16.457 13.137 -1.537 1.00 42.03 82 PHE A O 1
ATOM 640 N N . LEU A 1 83 ? -15.384 15.100 -1.621 1.00 42.09 83 LEU A N 1
ATOM 641 C CA . LEU A 1 83 ? -15.986 15.662 -0.411 1.00 42.09 83 LEU A CA 1
ATOM 642 C C . LEU A 1 83 ? -17.123 16.620 -0.787 1.00 42.09 83 LEU A C 1
ATOM 644 O O . LEU A 1 83 ? -17.065 17.821 -0.526 1.00 42.09 83 LEU A O 1
ATOM 648 N N . THR A 1 84 ? -18.181 16.113 -1.418 1.00 41.53 84 THR A N 1
ATOM 649 C CA . THR A 1 84 ? -19.424 16.887 -1.492 1.00 41.53 84 THR A CA 1
ATOM 650 C C . THR A 1 84 ? -20.067 16.933 -0.109 1.00 41.53 84 THR A C 1
ATOM 652 O O . THR A 1 84 ? -20.276 15.898 0.518 1.00 41.53 84 THR A O 1
ATOM 655 N N . SER A 1 85 ? -20.432 18.143 0.316 1.00 44.81 85 SER A N 1
ATOM 656 C CA . SER A 1 85 ? -21.077 18.501 1.585 1.00 44.81 85 SER A CA 1
ATOM 657 C C . SER A 1 85 ? -20.144 18.736 2.776 1.00 44.81 85 SER A C 1
ATOM 659 O O . SER A 1 85 ? -20.206 18.058 3.799 1.00 44.81 85 SER A O 1
ATOM 661 N N . SER A 1 86 ? -19.378 19.822 2.719 1.00 42.75 86 SER A N 1
ATOM 662 C CA . SER A 1 86 ? -19.251 20.711 3.879 1.00 42.75 86 SER A CA 1
ATOM 663 C C . SER A 1 86 ? -19.053 22.141 3.390 1.00 42.75 86 SER A C 1
ATOM 665 O O . SER A 1 86 ? -18.137 22.426 2.626 1.00 42.75 86 SER A O 1
ATOM 667 N N . LYS A 1 87 ? -19.972 23.031 3.780 1.00 42.34 87 LYS A N 1
ATOM 668 C CA . LYS A 1 87 ? -19.957 24.465 3.467 1.00 42.34 87 LYS A CA 1
ATOM 669 C C . LYS A 1 87 ? -18.611 25.064 3.891 1.00 42.34 87 LYS A C 1
ATOM 671 O O . LYS A 1 87 ? -18.342 25.189 5.082 1.00 42.34 87 LYS A O 1
ATOM 676 N N . ILE A 1 88 ? -17.774 25.421 2.920 1.00 41.72 88 ILE A N 1
ATOM 677 C CA . ILE A 1 88 ? -16.479 26.058 3.164 1.00 41.72 88 ILE A CA 1
ATOM 678 C C . ILE A 1 88 ? -16.737 27.520 3.536 1.00 41.72 88 ILE A C 1
ATOM 680 O O . ILE A 1 88 ? -17.031 28.349 2.673 1.00 41.72 88 ILE A O 1
ATOM 684 N N . LEU A 1 89 ? -16.623 27.838 4.829 1.00 38.91 89 LEU A N 1
ATOM 685 C CA . LEU A 1 89 ? -16.364 29.207 5.259 1.00 38.91 89 LEU A CA 1
ATOM 686 C C . LEU A 1 89 ? -14.921 29.554 4.875 1.00 38.91 89 LEU A C 1
ATOM 688 O O . LEU A 1 89 ? -13.980 28.826 5.192 1.00 38.91 89 LEU A O 1
ATOM 692 N N . LYS A 1 90 ? -14.764 30.668 4.163 1.00 46.88 90 LYS A N 1
ATOM 693 C CA . LYS A 1 90 ? -13.471 31.254 3.820 1.00 46.88 90 LYS A CA 1
ATOM 694 C C . LYS A 1 90 ? -12.778 31.733 5.099 1.00 46.88 90 LYS A C 1
ATOM 696 O O . LYS A 1 90 ? -13.257 32.674 5.723 1.00 46.88 90 LYS A O 1
ATOM 701 N N . THR A 1 91 ? -11.617 31.171 5.417 1.00 34.84 91 THR A N 1
ATOM 702 C CA . THR A 1 91 ? -10.650 31.807 6.322 1.00 34.84 91 THR A CA 1
ATOM 703 C 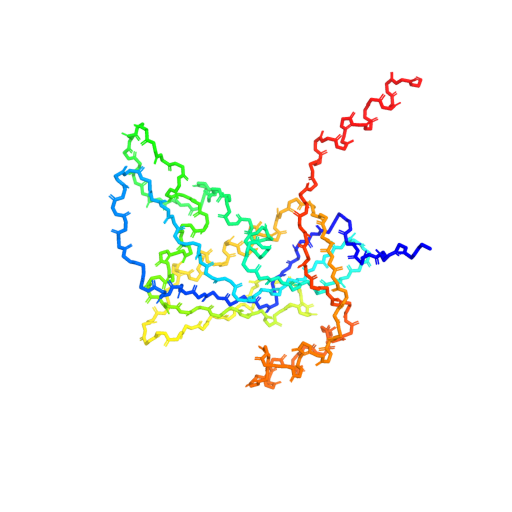C . THR A 1 91 ? -9.236 31.542 5.828 1.00 34.84 91 THR A C 1
ATOM 705 O O . THR A 1 91 ? -8.668 30.469 5.993 1.00 34.84 91 THR A O 1
ATOM 708 N N . SER A 1 92 ? -8.703 32.565 5.170 1.00 45.97 92 SER A N 1
ATOM 709 C CA . SER A 1 92 ? -7.311 32.712 4.764 1.00 45.97 92 SER A CA 1
ATOM 710 C C . SER A 1 92 ? -6.357 32.512 5.950 1.00 45.97 92 SER A C 1
ATOM 712 O O . SER A 1 92 ? -6.466 33.227 6.945 1.00 45.97 92 SER A O 1
ATOM 714 N N . GLY A 1 93 ? -5.402 31.587 5.798 1.00 40.28 93 GLY A N 1
ATOM 715 C CA . GLY A 1 93 ? -4.251 31.374 6.686 1.00 40.28 93 GLY A CA 1
ATOM 716 C C . GLY A 1 93 ? -4.260 30.009 7.389 1.00 40.28 93 GLY A C 1
ATOM 717 O O . GLY A 1 93 ? -5.085 29.783 8.265 1.00 40.28 93 GLY A O 1
ATOM 718 N N . ASN A 1 94 ? -3.311 29.123 7.043 1.00 43.22 94 ASN A N 1
ATOM 719 C CA . ASN A 1 94 ? -3.071 27.779 7.623 1.00 43.22 94 ASN A CA 1
ATOM 720 C C . ASN A 1 94 ? -4.047 26.631 7.256 1.00 43.22 94 ASN A C 1
ATOM 722 O O . ASN A 1 94 ? -4.331 25.773 8.092 1.00 43.22 94 ASN A O 1
ATOM 726 N N . GLN A 1 95 ? -4.531 26.555 6.009 1.00 44.69 95 GLN A N 1
ATOM 727 C CA . GLN A 1 95 ? -5.532 25.548 5.601 1.00 44.69 95 GLN A CA 1
ATOM 728 C C . GLN A 1 95 ? -4.996 24.225 5.006 1.00 44.69 95 GLN A C 1
ATOM 730 O O . GLN A 1 95 ? -5.760 23.266 4.941 1.00 44.69 95 GLN A O 1
ATOM 735 N N . ASP A 1 96 ? -3.724 24.097 4.616 1.00 50.72 96 ASP A N 1
ATOM 736 C CA . ASP A 1 96 ? -3.319 22.945 3.778 1.00 50.72 96 ASP A CA 1
ATOM 737 C C . ASP A 1 96 ? -3.189 21.608 4.534 1.00 50.72 96 ASP A C 1
ATOM 739 O O . ASP A 1 96 ? -3.428 20.539 3.972 1.00 50.72 96 ASP A O 1
ATOM 743 N N . PHE A 1 97 ? -2.892 21.641 5.836 1.00 48.78 97 PHE A N 1
ATOM 744 C CA . PHE A 1 97 ? -2.634 20.428 6.628 1.00 48.78 97 PHE A CA 1
ATOM 745 C C . PHE A 1 97 ? -3.893 19.674 7.071 1.00 48.78 97 PHE A C 1
ATOM 747 O O . PHE A 1 97 ? -3.817 18.492 7.394 1.00 48.78 97 PHE A O 1
ATOM 754 N N . GLN A 1 98 ? -5.057 20.328 7.096 1.00 54.91 98 GLN A N 1
ATOM 755 C CA . GLN A 1 98 ? -6.320 19.701 7.518 1.00 54.91 98 GLN A CA 1
ATOM 756 C C . GLN A 1 98 ? -6.954 18.834 6.418 1.00 54.91 98 GLN A C 1
ATOM 758 O O . GLN A 1 98 ? -8.013 18.245 6.632 1.00 54.91 98 GLN A O 1
ATOM 763 N N . HIS A 1 99 ? -6.311 18.758 5.250 1.00 64.19 99 HIS A N 1
ATOM 764 C CA . HIS A 1 99 ? -6.835 18.091 4.062 1.00 64.19 99 HIS A CA 1
ATOM 765 C C . HIS A 1 99 ? -5.934 16.975 3.522 1.00 64.19 99 HIS A C 1
ATOM 767 O O . HIS A 1 99 ? -6.293 16.357 2.518 1.00 64.19 99 HIS A O 1
ATOM 773 N N . THR A 1 100 ? -4.780 16.692 4.134 1.00 72.44 100 THR A N 1
ATOM 774 C CA . THR A 1 100 ? -3.918 15.597 3.665 1.00 72.44 100 THR A CA 1
ATOM 775 C C . THR A 1 100 ? -4.521 14.236 3.991 1.00 72.44 100 THR A C 1
ATOM 777 O O . THR A 1 100 ? -5.244 14.074 4.979 1.00 72.44 100 THR A O 1
ATOM 780 N N . ILE A 1 101 ? -4.215 13.235 3.168 1.00 80.19 101 ILE A N 1
ATOM 781 C CA . ILE A 1 101 ? -4.670 11.857 3.400 1.00 80.19 101 ILE A CA 1
ATOM 782 C C . ILE A 1 101 ? -4.161 11.359 4.764 1.00 80.19 101 ILE A C 1
ATOM 784 O O . ILE A 1 101 ? -4.918 10.772 5.543 1.00 80.19 101 ILE A O 1
ATOM 788 N N . GLY A 1 102 ? -2.915 11.697 5.115 1.00 80.06 102 GLY A N 1
ATOM 789 C CA . GLY A 1 102 ? -2.337 11.399 6.425 1.00 80.06 102 GLY A CA 1
ATOM 790 C C . GLY A 1 102 ? -3.131 11.986 7.601 1.00 80.06 102 GLY A C 1
ATOM 791 O O . GLY A 1 102 ? -3.243 11.342 8.646 1.00 80.06 102 GLY A O 1
ATOM 792 N N . TYR A 1 103 ? -3.726 13.178 7.464 1.00 79.12 103 TYR A N 1
ATOM 793 C CA . TYR A 1 103 ? -4.531 13.791 8.531 1.00 79.12 103 TYR A CA 1
ATOM 794 C C . TYR A 1 103 ? -5.798 12.982 8.831 1.00 79.12 103 TYR A C 1
ATOM 796 O O . TYR A 1 103 ? -6.110 12.706 9.996 1.00 79.12 103 TYR A O 1
ATOM 804 N N . HIS A 1 104 ? -6.512 12.561 7.783 1.00 79.75 10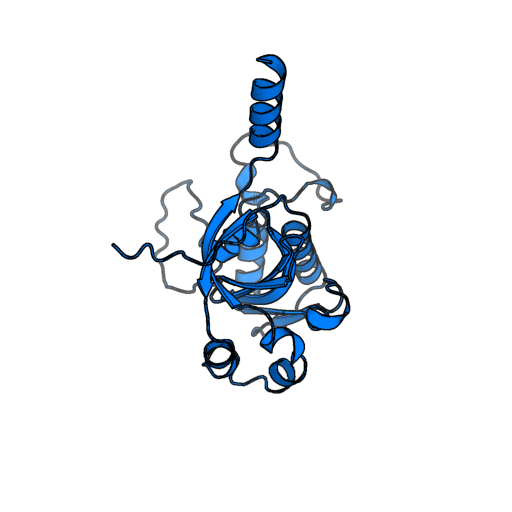4 HIS A N 1
ATOM 805 C CA . HIS A 1 104 ? -7.701 11.720 7.922 1.00 79.75 104 HIS A CA 1
ATOM 806 C C . HIS A 1 104 ? -7.356 10.376 8.569 1.00 79.75 104 HIS A C 1
ATOM 808 O O . HIS A 1 104 ? -8.038 9.949 9.505 1.00 79.75 104 HIS A O 1
ATOM 814 N N . LEU A 1 105 ? -6.242 9.775 8.152 1.00 84.81 105 LEU A N 1
ATOM 815 C CA . LEU A 1 105 ? -5.717 8.547 8.735 1.00 84.81 105 LEU A CA 1
ATOM 816 C C . LEU A 1 105 ? -5.406 8.704 10.232 1.00 84.81 105 LEU A C 1
ATOM 818 O O . LEU A 1 105 ? -5.836 7.894 11.053 1.00 84.81 105 LEU A O 1
ATOM 822 N N . HIS A 1 106 ? -4.730 9.785 10.621 1.00 83.19 106 HIS A N 1
ATOM 823 C CA . HIS A 1 106 ? -4.423 10.062 12.024 1.00 83.19 106 HIS A CA 1
ATOM 824 C C . HIS A 1 106 ? -5.693 10.208 12.880 1.00 83.19 106 HIS A C 1
ATOM 826 O O . HIS A 1 106 ? -5.767 9.694 14.000 1.00 83.19 106 HIS A O 1
ATOM 832 N N . LYS A 1 107 ? -6.732 10.871 12.356 1.00 82.94 107 LYS A N 1
ATOM 833 C CA . LYS A 1 107 ? -8.030 10.993 13.037 1.00 82.94 107 LYS A CA 1
ATOM 834 C C . LYS A 1 107 ? -8.698 9.629 13.236 1.00 82.94 107 LYS A C 1
ATOM 836 O O . LYS A 1 107 ? -9.242 9.378 14.312 1.00 82.94 107 LYS A O 1
ATOM 841 N N . MET A 1 108 ? -8.634 8.753 12.236 1.00 85.06 108 MET A N 1
ATOM 842 C CA . MET A 1 108 ? -9.153 7.387 12.332 1.00 85.06 108 MET A CA 1
ATOM 843 C C . MET A 1 108 ? -8.398 6.561 13.378 1.00 85.06 108 MET A C 1
ATOM 845 O O . MET A 1 108 ? -9.021 5.894 14.203 1.00 85.06 108 MET A O 1
ATOM 849 N N . LEU A 1 109 ? -7.070 6.668 13.421 1.00 86.00 109 LEU A N 1
ATOM 850 C CA . LEU A 1 109 ? -6.238 5.943 14.385 1.00 86.00 109 LEU A CA 1
ATOM 851 C C . LEU A 1 109 ? -6.442 6.400 15.832 1.00 86.00 109 LEU A C 1
ATOM 853 O O . LEU A 1 109 ? -6.366 5.581 16.745 1.00 86.00 109 LEU A O 1
ATOM 857 N N . LYS A 1 110 ? -6.816 7.662 16.073 1.00 84.19 110 LYS A N 1
ATOM 858 C CA . LYS A 1 110 ? -7.274 8.089 17.410 1.00 84.19 110 LYS A CA 1
ATOM 859 C C . LYS A 1 110 ? -8.535 7.361 17.871 1.00 84.19 110 LYS A C 1
ATOM 861 O O . LYS A 1 110 ? -8.723 7.166 19.068 1.00 84.19 110 LYS A O 1
ATOM 866 N N . LYS A 1 111 ? -9.423 7.001 16.940 1.00 83.88 111 LYS A N 1
ATOM 867 C CA . LYS A 1 111 ? -10.681 6.307 17.243 1.00 83.88 111 LYS A CA 1
ATOM 868 C C . LYS A 1 111 ? -10.469 4.805 17.414 1.00 83.88 111 LYS A C 1
ATOM 870 O O . LYS A 1 111 ? -11.086 4.231 18.313 1.00 83.88 111 LYS A O 1
ATOM 875 N N . HIS A 1 112 ? -9.645 4.215 16.550 1.00 84.56 112 HIS A N 1
ATOM 876 C CA . HIS A 1 112 ? -9.534 2.769 16.382 1.00 84.56 112 HIS A CA 1
ATOM 877 C C . HIS A 1 112 ? -8.244 2.150 16.910 1.00 84.56 112 HIS A C 1
ATOM 879 O O . HIS A 1 112 ? -8.222 0.942 16.956 1.00 84.56 112 HIS A O 1
ATOM 885 N N . HIS A 1 113 ? -7.237 2.923 17.335 1.00 85.06 113 HIS A N 1
ATOM 886 C CA . HIS A 1 113 ? -5.908 2.478 17.799 1.00 85.06 113 HIS A CA 1
ATOM 887 C C . HIS A 1 113 ? -5.088 1.699 16.762 1.00 85.06 113 HIS A C 1
ATOM 889 O O . HIS A 1 113 ? -4.008 2.162 16.390 1.00 85.06 113 HIS A O 1
ATOM 895 N N . ARG A 1 114 ? -5.616 0.592 16.242 1.00 87.81 114 ARG A N 1
ATOM 896 C CA . ARG A 1 114 ? -5.013 -0.216 15.188 1.00 87.81 114 ARG A CA 1
ATOM 897 C C . ARG A 1 114 ? -6.027 -0.550 14.106 1.00 87.81 114 ARG A C 1
ATOM 899 O O . ARG A 1 114 ? -7.169 -0.913 14.383 1.00 87.81 114 ARG A O 1
ATOM 906 N N . ILE A 1 115 ? -5.591 -0.441 12.858 1.00 89.75 115 ILE A N 1
ATOM 907 C CA . ILE A 1 115 ? -6.371 -0.818 11.681 1.00 89.75 115 ILE A CA 1
ATOM 908 C C . ILE A 1 115 ? -5.501 -1.736 10.828 1.00 89.75 115 ILE A C 1
ATOM 910 O O . ILE A 1 115 ? -4.375 -1.383 10.487 1.00 89.75 115 ILE A O 1
ATOM 914 N N . VAL A 1 116 ? -6.026 -2.904 10.473 1.00 88.88 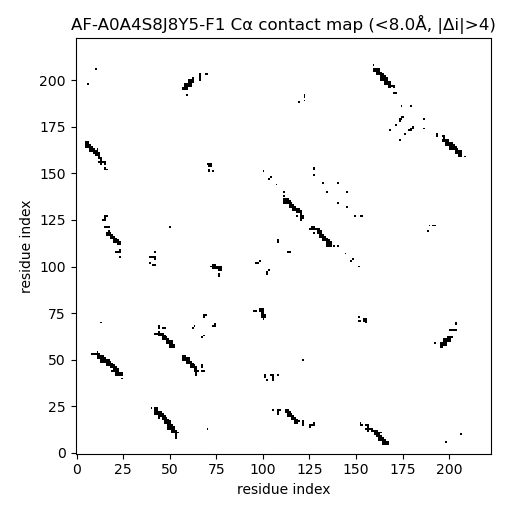116 VAL A N 1
ATOM 915 C CA . VAL A 1 116 ? -5.385 -3.847 9.556 1.00 88.88 116 VAL A CA 1
ATOM 916 C C . VAL A 1 116 ? -6.293 -4.034 8.351 1.00 88.88 116 VAL A C 1
ATOM 918 O O . VAL A 1 116 ? -7.455 -4.419 8.491 1.00 88.88 116 VAL A O 1
ATOM 921 N N . ILE A 1 117 ? -5.744 -3.761 7.174 1.00 89.88 117 ILE A N 1
ATOM 922 C CA . ILE A 1 117 ? -6.403 -3.916 5.881 1.00 89.88 117 ILE A CA 1
ATOM 923 C C . ILE A 1 117 ? -5.723 -5.060 5.143 1.00 89.88 117 ILE A C 1
ATOM 925 O O . ILE A 1 117 ? -4.493 -5.098 5.083 1.00 89.88 117 ILE A O 1
ATOM 929 N N . ARG A 1 118 ? -6.499 -5.976 4.570 1.00 87.75 118 ARG A N 1
ATOM 930 C CA . ARG A 1 118 ? -5.985 -7.066 3.730 1.00 87.75 118 ARG A CA 1
ATOM 931 C C . ARG A 1 118 ? -6.731 -7.094 2.415 1.00 87.75 118 ARG A C 1
ATOM 933 O O . ARG A 1 118 ? -7.949 -6.917 2.416 1.00 87.75 118 ARG A O 1
ATOM 940 N N . ASN A 1 119 ? -6.005 -7.336 1.333 1.00 86.25 119 ASN A N 1
ATOM 941 C CA . ASN A 1 119 ? -6.599 -7.540 0.025 1.00 86.25 119 ASN A CA 1
ATOM 942 C C . ASN A 1 119 ? -6.548 -9.018 -0.352 1.00 86.25 119 ASN A C 1
ATOM 944 O O . ASN A 1 119 ? -5.470 -9.551 -0.611 1.00 86.25 119 ASN A O 1
ATOM 948 N N . HIS A 1 120 ? -7.709 -9.659 -0.423 1.00 76.62 120 HIS A N 1
ATOM 949 C CA . HIS A 1 120 ? -7.792 -11.045 -0.873 1.00 76.62 120 HIS A CA 1
ATOM 950 C C . HIS A 1 120 ? -7.788 -11.138 -2.413 1.00 76.62 120 HIS A C 1
ATOM 952 O O . HIS A 1 120 ? -7.300 -12.119 -2.963 1.00 76.62 120 HIS A O 1
ATOM 958 N N . GLY A 1 121 ? -8.190 -10.090 -3.138 1.00 69.31 121 GLY A N 1
ATOM 959 C CA . GLY A 1 121 ? -8.169 -10.027 -4.609 1.00 69.31 121 GLY A CA 1
ATOM 960 C C . GLY A 1 121 ? -6.780 -9.822 -5.232 1.00 69.31 121 GLY A C 1
ATOM 961 O O . GLY A 1 121 ? -6.592 -10.041 -6.431 1.00 69.31 121 GLY A O 1
ATOM 962 N N . ALA A 1 122 ? -5.763 -9.483 -4.429 1.00 58.94 122 ALA A N 1
ATOM 963 C CA . ALA A 1 122 ? -4.428 -9.090 -4.900 1.00 58.94 122 ALA A CA 1
ATOM 964 C C . ALA A 1 122 ? -3.696 -10.128 -5.777 1.00 58.94 122 ALA A C 1
ATOM 966 O O . ALA A 1 122 ? -2.694 -9.801 -6.404 1.00 58.94 122 ALA A O 1
ATOM 967 N N . THR A 1 123 ? -4.162 -11.377 -5.844 1.00 59.62 123 THR A N 1
ATOM 968 C CA . THR A 1 123 ? -3.581 -12.430 -6.692 1.00 59.62 123 THR A CA 1
ATOM 969 C C . THR A 1 123 ? -4.403 -12.771 -7.935 1.00 59.62 123 THR A C 1
ATOM 971 O O . THR A 1 123 ? -3.841 -13.329 -8.886 1.00 59.62 123 THR A O 1
ATOM 974 N N . SER A 1 124 ? -5.701 -12.459 -7.942 1.00 59.84 124 SER A N 1
ATOM 975 C CA . SER A 1 124 ? -6.661 -12.989 -8.920 1.00 59.84 124 SER A CA 1
ATOM 976 C C . SER A 1 124 ? -7.020 -11.965 -9.991 1.00 59.84 124 SER A C 1
ATOM 978 O O . SER A 1 124 ? -6.760 -12.199 -11.167 1.00 59.84 124 SER A O 1
ATOM 980 N N . ASP A 1 125 ? -7.568 -10.826 -9.584 1.00 63.84 125 ASP A N 1
ATOM 981 C CA . ASP A 1 125 ? -8.027 -9.744 -10.459 1.00 63.84 125 ASP A CA 1
ATOM 982 C C . ASP A 1 125 ? -7.217 -8.454 -10.267 1.00 63.84 125 ASP A C 1
ATOM 984 O O . ASP A 1 125 ? -7.413 -7.494 -11.009 1.00 63.84 125 ASP A O 1
ATOM 988 N N . LEU A 1 126 ? -6.297 -8.446 -9.289 1.00 70.44 126 LEU A N 1
ATOM 989 C CA . LEU A 1 126 ? -5.483 -7.290 -8.906 1.00 70.44 126 LEU A CA 1
ATOM 990 C C . LEU A 1 126 ? -6.344 -6.083 -8.488 1.00 70.44 126 LEU A C 1
ATOM 992 O O . LEU A 1 126 ? -5.853 -4.954 -8.446 1.00 70.44 126 LEU A O 1
ATOM 996 N N . SER A 1 127 ? -7.620 -6.309 -8.159 1.00 70.56 127 SER A N 1
ATOM 997 C CA . SER A 1 127 ? -8.545 -5.238 -7.816 1.00 70.56 127 SER A CA 1
ATOM 998 C C . SER A 1 127 ? -8.353 -4.788 -6.369 1.00 70.56 127 SER A C 1
ATOM 1000 O O . SER A 1 127 ? -7.770 -5.475 -5.527 1.00 70.56 127 SER A O 1
ATOM 1002 N N . CYS A 1 128 ? -8.842 -3.588 -6.069 1.00 71.94 128 CYS A N 1
ATOM 1003 C CA . CYS A 1 128 ? -8.978 -3.090 -4.699 1.00 71.94 128 CYS A CA 1
ATOM 1004 C C . CYS A 1 128 ? -10.408 -3.298 -4.161 1.00 71.94 128 CYS A C 1
ATOM 1006 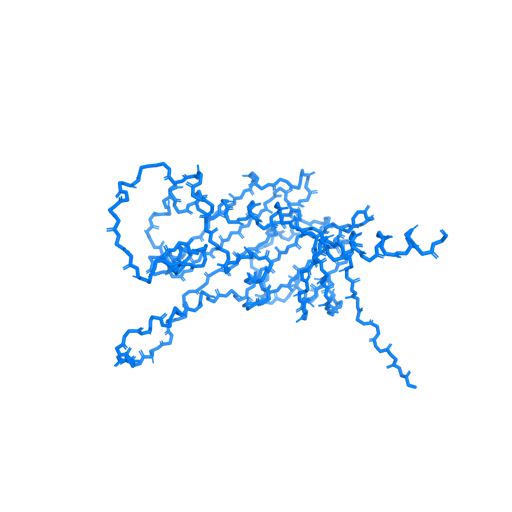O O . CYS A 1 128 ? -10.826 -2.585 -3.244 1.00 71.94 128 CYS A O 1
ATOM 1008 N N . GLU A 1 129 ? -11.190 -4.210 -4.751 1.00 75.56 129 GLU A N 1
ATOM 1009 C CA . GLU A 1 129 ? -12.589 -4.430 -4.367 1.00 75.56 129 GLU A CA 1
ATOM 1010 C C . GLU A 1 129 ? -12.704 -5.359 -3.151 1.00 75.56 129 GLU A C 1
ATOM 1012 O O . GLU A 1 129 ? -13.430 -5.039 -2.205 1.00 75.56 129 GLU A O 1
ATOM 1017 N N . ASP A 1 130 ? -11.910 -6.435 -3.108 1.00 83.38 130 ASP A N 1
ATOM 1018 C CA . ASP A 1 130 ? -11.933 -7.451 -2.044 1.00 83.38 130 ASP A CA 1
ATOM 1019 C C . ASP A 1 130 ? -11.028 -7.093 -0.845 1.00 83.38 130 ASP A C 1
ATOM 1021 O O . ASP A 1 130 ? -10.124 -7.826 -0.423 1.00 83.38 130 ASP A O 1
ATOM 1025 N N . LEU A 1 131 ? -11.255 -5.887 -0.314 1.00 86.62 131 LEU A N 1
ATOM 1026 C CA . LEU A 1 131 ? -10.576 -5.367 0.870 1.00 86.62 131 LEU A CA 1
ATOM 1027 C C . LEU A 1 131 ? -11.356 -5.699 2.142 1.00 86.62 131 LEU A C 1
ATOM 1029 O O . LEU A 1 131 ? -12.510 -5.294 2.305 1.00 86.62 131 LEU A O 1
ATOM 1033 N N . THR A 1 132 ? -10.675 -6.333 3.094 1.00 87.38 132 THR A N 1
ATOM 1034 C CA . THR A 1 132 ? -11.186 -6.568 4.448 1.00 87.38 132 THR A CA 1
ATOM 1035 C C . THR A 1 132 ? -10.524 -5.635 5.447 1.00 87.38 132 THR A C 1
ATOM 1037 O O . THR A 1 132 ? -9.317 -5.394 5.398 1.00 87.38 132 THR A O 1
ATOM 1040 N N . PHE A 1 133 ? -11.331 -5.109 6.365 1.00 87.31 133 PHE A N 1
ATOM 1041 C CA . PHE A 1 133 ? -10.903 -4.158 7.382 1.00 87.31 133 PHE A CA 1
ATOM 1042 C C . PHE A 1 133 ? -11.126 -4.776 8.753 1.00 87.31 133 PHE A C 1
ATOM 1044 O O . PHE A 1 133 ? -12.238 -5.182 9.088 1.00 87.31 133 PHE A O 1
ATOM 1051 N N . SER A 1 134 ? -10.075 -4.818 9.559 1.00 86.38 134 SER A N 1
ATOM 1052 C CA . SER A 1 134 ? -10.148 -5.239 10.953 1.00 86.38 134 SER A CA 1
ATOM 1053 C C . SER A 1 134 ? -9.569 -4.153 11.847 1.00 86.38 134 SER A C 1
ATOM 1055 O O . SER A 1 134 ? -8.592 -3.487 11.501 1.00 86.38 134 SER A O 1
ATOM 1057 N N . VAL A 1 135 ? -10.214 -3.946 12.988 1.00 84.94 135 VAL A N 1
ATOM 1058 C CA . VAL A 1 135 ? -9.797 -2.986 14.009 1.00 84.94 135 VAL A CA 1
ATOM 1059 C C . VAL A 1 135 ? -9.772 -3.692 15.352 1.00 84.94 135 VAL A C 1
ATOM 1061 O O . VAL A 1 135 ? -10.591 -4.576 15.596 1.00 84.94 135 VAL A O 1
ATOM 1064 N N . ASP A 1 136 ? -8.830 -3.332 16.214 1.00 79.19 136 ASP A N 1
ATOM 1065 C CA . ASP A 1 136 ? -8.714 -3.937 17.546 1.00 79.19 136 ASP A CA 1
ATOM 1066 C C . ASP A 1 136 ? -9.712 -3.343 18.555 1.00 79.19 136 ASP A C 1
ATOM 1068 O O . ASP A 1 136 ? -10.073 -3.979 19.543 1.00 79.19 136 ASP A O 1
ATOM 1072 N N . SER A 1 137 ? -10.213 -2.135 18.294 1.00 72.69 137 SER A N 1
ATOM 1073 C CA . SER A 1 137 ? -11.235 -1.505 19.122 1.00 72.69 137 SER A CA 1
ATOM 1074 C C . SER A 1 137 ? -12.579 -2.241 19.041 1.00 72.69 137 SER A C 1
ATOM 1076 O O . SER A 1 137 ? -13.068 -2.524 17.950 1.00 72.69 137 SER A O 1
ATOM 1078 N N . HIS A 1 138 ? -13.287 -2.365 20.168 1.00 67.81 138 HIS A N 1
ATOM 1079 C CA . HIS A 1 138 ? -14.700 -2.791 20.212 1.00 67.81 138 HIS A CA 1
ATOM 1080 C C . HIS A 1 138 ? -15.681 -1.803 19.538 1.00 67.81 138 HIS A C 1
ATOM 1082 O O . HIS A 1 138 ? -16.898 -1.943 19.653 1.00 67.81 138 HIS A O 1
ATOM 1088 N N . LYS A 1 139 ? -15.175 -0.755 18.874 1.00 71.19 139 LYS A N 1
ATOM 1089 C CA . LYS A 1 139 ? -15.979 0.252 18.182 1.00 71.19 139 LYS A CA 1
ATOM 1090 C C . LYS A 1 139 ? -16.208 -0.183 16.743 1.00 71.19 139 LYS A C 1
ATOM 1092 O O . LYS A 1 139 ? -15.260 -0.499 16.033 1.00 71.19 139 LYS A O 1
ATOM 1097 N N . VAL A 1 140 ? -17.458 -0.082 16.298 1.00 76.00 140 VAL A N 1
ATOM 1098 C CA . VAL A 1 140 ? -17.844 -0.368 14.912 1.00 76.00 140 VAL A CA 1
ATOM 1099 C C . VAL A 1 140 ? -17.023 0.494 13.947 1.00 76.00 140 VAL A C 1
ATOM 1101 O O . VAL A 1 140 ? -16.964 1.728 14.067 1.00 76.00 140 VAL A O 1
ATOM 1104 N N . PHE A 1 141 ? -16.372 -0.172 12.996 1.00 81.88 141 PHE A N 1
ATOM 1105 C CA . PHE A 1 141 ? -15.679 0.470 11.891 1.00 81.88 141 PHE A CA 1
ATOM 1106 C C . PHE A 1 141 ? -16.717 1.090 10.951 1.00 81.88 141 PHE A C 1
ATOM 1108 O O . PHE A 1 141 ? -17.653 0.415 10.527 1.00 81.88 141 PHE A O 1
ATOM 1115 N N . SER A 1 142 ? -16.636 2.401 10.708 1.00 85.38 142 SER A N 1
ATOM 1116 C CA . SER A 1 142 ? -17.702 3.088 9.973 1.00 85.38 142 SER A CA 1
ATOM 1117 C C . SER A 1 142 ? -17.502 2.976 8.461 1.00 85.38 142 SER A C 1
ATOM 1119 O O . SER A 1 142 ? -16.374 3.026 7.983 1.00 85.38 142 SER A O 1
ATOM 1121 N N . ASN A 1 143 ? -18.595 2.930 7.692 1.00 86.44 143 ASN A N 1
ATOM 1122 C CA . ASN A 1 143 ? -18.535 2.948 6.220 1.00 86.44 143 ASN A CA 1
ATOM 1123 C C . ASN A 1 143 ? -17.804 4.201 5.694 1.00 86.44 143 ASN A C 1
ATOM 1125 O O . ASN A 1 143 ? -17.104 4.153 4.687 1.00 86.44 143 ASN A O 1
ATOM 1129 N N . ALA A 1 144 ? -17.912 5.331 6.404 1.00 85.06 144 ALA A N 1
ATOM 1130 C CA . ALA A 1 144 ? -17.145 6.524 6.071 1.00 85.06 144 ALA A CA 1
ATOM 1131 C C . ALA A 1 144 ? -15.634 6.271 6.202 1.00 85.06 144 ALA A C 1
ATOM 1133 O O . ALA A 1 144 ? -14.900 6.569 5.265 1.00 85.06 144 ALA A O 1
ATOM 1134 N N . ASP A 1 145 ? -15.178 5.707 7.322 1.00 86.75 145 ASP A N 1
ATOM 1135 C CA . ASP A 1 145 ? -13.766 5.368 7.559 1.00 86.75 145 ASP A CA 1
ATOM 1136 C C . ASP A 1 145 ? -13.248 4.386 6.489 1.00 86.75 145 ASP A C 1
ATOM 1138 O O . ASP A 1 145 ? -12.204 4.605 5.876 1.00 86.75 145 ASP A O 1
ATOM 1142 N N . GLU A 1 146 ? -14.037 3.356 6.185 1.00 88.50 146 GLU A N 1
ATOM 1143 C CA . GLU A 1 146 ? -13.762 2.366 5.140 1.00 88.50 146 GLU A CA 1
ATOM 1144 C C . GLU A 1 146 ? -13.595 3.005 3.756 1.00 88.50 146 GLU A C 1
ATOM 1146 O O . GLU A 1 146 ? -12.627 2.737 3.043 1.00 88.50 146 GLU A O 1
ATOM 1151 N N . ARG A 1 147 ? -14.496 3.921 3.387 1.00 87.69 147 ARG A N 1
ATOM 1152 C CA . ARG A 1 147 ? -14.438 4.650 2.114 1.00 87.69 147 ARG A CA 1
ATOM 1153 C C . ARG A 1 147 ? -13.203 5.540 2.006 1.00 87.69 147 ARG A C 1
ATOM 1155 O O . ARG A 1 147 ? -12.622 5.621 0.926 1.00 87.69 147 ARG A O 1
ATOM 1162 N N . HIS A 1 148 ? -12.786 6.185 3.098 1.00 85.38 148 HIS A N 1
ATOM 1163 C CA . HIS A 1 148 ? -11.563 6.994 3.102 1.00 85.38 148 HIS A CA 1
ATOM 1164 C C . HIS A 1 148 ? -10.323 6.123 2.881 1.00 85.38 148 HIS A C 1
ATOM 1166 O O . HIS A 1 148 ? -9.472 6.485 2.070 1.00 85.38 148 HIS A O 1
ATOM 1172 N N . LEU A 1 149 ? -10.239 4.955 3.528 1.00 89.69 149 LEU A N 1
ATOM 1173 C CA . LEU A 1 149 ? -9.121 4.030 3.316 1.00 89.69 149 LEU A CA 1
ATOM 1174 C C . LEU A 1 149 ? -9.104 3.452 1.902 1.00 89.69 149 LEU A C 1
ATOM 1176 O O . LEU A 1 149 ? -8.042 3.416 1.286 1.00 89.69 149 LEU A O 1
ATOM 1180 N N . ARG A 1 150 ? -10.262 3.063 1.351 1.00 89.81 150 ARG A N 1
ATOM 1181 C CA . ARG A 1 150 ? -10.341 2.639 -0.057 1.00 89.81 150 ARG A CA 1
ATOM 1182 C C . ARG A 1 150 ? -9.863 3.741 -0.996 1.00 89.81 150 ARG A C 1
ATOM 1184 O O . ARG A 1 150 ? -9.053 3.482 -1.875 1.00 89.81 150 ARG A O 1
ATOM 1191 N N . SER A 1 151 ? -10.304 4.981 -0.782 1.00 84.69 151 SER A N 1
ATOM 1192 C CA . SER A 1 151 ? -9.860 6.118 -1.595 1.00 84.69 151 SER A CA 1
ATOM 1193 C C . SER A 1 151 ? -8.356 6.373 -1.481 1.00 84.69 151 SER A C 1
ATOM 1195 O O . SER A 1 151 ? -7.742 6.761 -2.471 1.00 84.69 151 SER A O 1
ATOM 1197 N N . MET A 1 152 ? -7.765 6.182 -0.300 1.00 88.38 152 MET A N 1
ATOM 1198 C CA . MET A 1 152 ? -6.318 6.285 -0.096 1.00 88.38 152 MET A CA 1
ATOM 1199 C C . MET A 1 152 ? -5.573 5.217 -0.899 1.00 88.38 152 MET A C 1
ATOM 1201 O O . MET A 1 152 ? -4.637 5.547 -1.620 1.00 88.38 152 MET A O 1
ATOM 1205 N N . ILE A 1 153 ? -6.012 3.959 -0.811 1.00 90.06 153 ILE A N 1
ATOM 1206 C CA . ILE A 1 153 ? -5.419 2.841 -1.556 1.00 90.06 153 ILE A CA 1
ATOM 1207 C C . ILE A 1 153 ? -5.521 3.100 -3.063 1.00 90.06 153 ILE A C 1
ATOM 1209 O O . ILE A 1 153 ? -4.519 3.025 -3.765 1.00 90.06 153 ILE A O 1
ATOM 1213 N N . LEU A 1 154 ? -6.692 3.509 -3.555 1.00 87.69 154 LEU A N 1
ATOM 1214 C CA . LEU A 1 154 ? -6.881 3.853 -4.967 1.00 87.69 154 LEU A CA 1
ATOM 1215 C C . LEU A 1 154 ? -6.006 5.036 -5.409 1.00 87.69 154 LEU A C 1
ATOM 1217 O O . LEU A 1 154 ? -5.510 5.041 -6.530 1.00 87.69 154 LEU A O 1
ATOM 1221 N N . ASN A 1 155 ? -5.771 6.030 -4.544 1.00 85.00 155 ASN A N 1
ATOM 1222 C CA . ASN A 1 155 ? -4.861 7.135 -4.865 1.00 85.00 155 ASN A CA 1
ATOM 1223 C C . ASN A 1 155 ? -3.402 6.674 -4.994 1.00 85.00 155 ASN A C 1
ATOM 1225 O O . ASN A 1 155 ? -2.666 7.213 -5.822 1.00 85.00 155 ASN A O 1
ATOM 1229 N N . ALA A 1 156 ? -2.990 5.686 -4.196 1.00 88.00 156 ALA A N 1
ATOM 1230 C CA . ALA A 1 156 ? -1.690 5.044 -4.352 1.00 88.00 156 ALA A CA 1
ATOM 1231 C C . ALA A 1 156 ? -1.610 4.289 -5.688 1.00 88.00 156 ALA A C 1
ATOM 1233 O O . ALA A 1 156 ? -0.612 4.407 -6.388 1.00 88.00 156 ALA A O 1
ATOM 1234 N N . CYS A 1 157 ? -2.685 3.595 -6.080 1.00 88.06 157 CYS A N 1
ATOM 1235 C CA . CYS A 1 157 ? -2.704 2.802 -7.311 1.00 88.06 157 CYS A CA 1
ATOM 1236 C C . CYS A 1 157 ? -2.761 3.656 -8.590 1.00 88.06 157 CYS A C 1
ATOM 1238 O O . CYS A 1 157 ? -2.183 3.318 -9.612 1.00 88.06 157 CYS A O 1
ATOM 1240 N N . HIS A 1 158 ? -3.432 4.809 -8.541 1.00 81.38 158 HIS A N 1
ATOM 1241 C CA . HIS A 1 158 ? -3.503 5.755 -9.664 1.00 81.38 158 HIS A CA 1
ATOM 1242 C C . HIS A 1 158 ? -2.314 6.732 -9.710 1.00 81.38 158 HIS A C 1
ATOM 1244 O O . HIS A 1 158 ? -2.413 7.807 -10.314 1.00 81.38 158 HIS A O 1
ATOM 1250 N N . ALA A 1 159 ? -1.231 6.437 -8.993 1.00 71.25 159 ALA A N 1
ATOM 1251 C CA . ALA A 1 159 ? -0.062 7.299 -8.933 1.00 71.25 159 ALA A CA 1
ATOM 1252 C C . ALA A 1 159 ? 0.756 7.276 -10.230 1.00 71.25 159 ALA A C 1
ATOM 1254 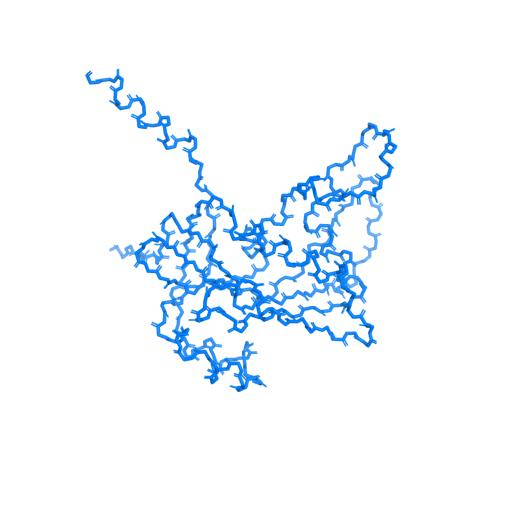O O . ALA A 1 159 ? 0.656 6.364 -11.047 1.00 71.25 159 ALA A O 1
ATOM 1255 N N . SER A 1 160 ? 1.584 8.308 -10.400 1.00 72.69 160 SER A N 1
ATOM 1256 C CA . SER A 1 160 ? 2.647 8.302 -11.404 1.00 72.69 160 SER A CA 1
ATOM 1257 C C . SER A 1 160 ? 3.651 7.188 -11.117 1.00 72.69 160 SER A C 1
ATOM 1259 O O . SER A 1 160 ? 3.751 6.705 -9.990 1.00 72.69 160 SER A O 1
ATOM 1261 N N . THR A 1 161 ? 4.434 6.836 -12.129 1.00 83.75 161 THR A N 1
ATOM 1262 C CA . THR A 1 161 ? 5.533 5.881 -12.010 1.00 83.75 161 THR A CA 1
ATOM 1263 C C . THR A 1 161 ? 6.517 6.258 -10.895 1.00 83.75 161 THR A C 1
ATOM 1265 O O . THR A 1 161 ? 6.821 7.431 -10.645 1.00 83.75 161 THR A O 1
ATOM 1268 N N . LEU A 1 162 ? 6.997 5.233 -10.200 1.00 86.88 162 LEU A N 1
ATOM 1269 C CA . LEU A 1 162 ? 7.886 5.300 -9.051 1.00 86.88 162 LEU A CA 1
ATOM 1270 C C . LEU A 1 162 ? 9.140 4.481 -9.346 1.00 86.88 162 LEU A C 1
ATOM 1272 O O . LEU A 1 162 ? 9.074 3.397 -9.920 1.00 86.88 162 LEU A O 1
ATOM 1276 N N . ASN A 1 163 ? 10.278 4.976 -8.884 1.00 87.69 163 ASN A N 1
ATOM 1277 C CA . ASN A 1 163 ? 11.505 4.204 -8.803 1.00 87.69 163 ASN A CA 1
ATOM 1278 C C . ASN A 1 163 ? 11.635 3.680 -7.376 1.00 87.69 163 ASN A C 1
ATOM 1280 O O . ASN A 1 163 ? 11.687 4.463 -6.426 1.00 87.69 163 ASN A O 1
ATOM 1284 N N . VAL A 1 164 ? 11.674 2.363 -7.214 1.00 88.19 164 VAL A N 1
ATOM 1285 C CA . VAL A 1 164 ? 11.748 1.714 -5.904 1.00 88.19 164 VAL A CA 1
ATOM 1286 C C . VAL A 1 164 ? 13.026 0.902 -5.830 1.00 88.19 164 VAL A C 1
ATOM 1288 O O . VAL A 1 164 ? 13.214 -0.047 -6.585 1.00 88.19 164 VAL A O 1
ATOM 1291 N N . ALA A 1 165 ? 13.902 1.265 -4.900 1.00 87.88 165 ALA A N 1
ATOM 1292 C CA . ALA A 1 165 ? 15.143 0.547 -4.642 1.00 87.88 165 ALA A CA 1
ATOM 1293 C C . ALA A 1 165 ? 15.071 -0.131 -3.277 1.00 87.88 165 ALA A C 1
ATOM 1295 O O . ALA A 1 165 ? 14.554 0.437 -2.307 1.00 87.88 165 ALA A O 1
ATOM 1296 N N . GLY A 1 166 ? 15.593 -1.349 -3.181 1.00 87.50 166 GLY A N 1
ATOM 1297 C CA . GLY A 1 166 ? 15.491 -2.117 -1.951 1.00 87.50 166 GLY A CA 1
ATOM 1298 C C . GLY A 1 166 ? 16.382 -3.344 -1.900 1.00 87.50 166 GLY A C 1
ATOM 1299 O O . GLY A 1 166 ? 17.235 -3.569 -2.753 1.00 87.50 166 GLY A O 1
ATOM 1300 N N . ASN A 1 167 ? 16.168 -4.150 -0.868 1.00 87.25 167 ASN A N 1
ATOM 1301 C CA . ASN A 1 167 ? 16.838 -5.432 -0.705 1.00 87.25 167 ASN A CA 1
ATOM 1302 C C . ASN A 1 167 ? 15.890 -6.555 -1.103 1.00 87.25 167 ASN A C 1
ATOM 1304 O O . ASN A 1 167 ? 14.738 -6.561 -0.673 1.00 87.25 167 ASN A O 1
ATOM 1308 N N . SER A 1 168 ? 16.378 -7.518 -1.885 1.00 85.94 168 SER A N 1
ATOM 1309 C CA . SER A 1 168 ? 15.628 -8.753 -2.113 1.00 85.94 168 SER A CA 1
ATOM 1310 C C . SER A 1 168 ? 15.390 -9.449 -0.775 1.00 85.94 168 SER A C 1
ATOM 1312 O O . SER A 1 168 ? 16.299 -9.517 0.060 1.00 85.94 168 SER A O 1
ATOM 1314 N N . VAL A 1 169 ? 14.176 -9.943 -0.565 1.00 82.94 169 VAL A N 1
ATOM 1315 C CA . VAL A 1 169 ? 13.808 -10.677 0.645 1.00 82.94 169 VAL A CA 1
ATOM 1316 C C . VAL A 1 169 ? 13.384 -12.079 0.262 1.00 82.94 169 VAL A C 1
ATOM 1318 O O . VAL A 1 169 ? 12.628 -12.272 -0.686 1.00 82.94 169 VAL A O 1
ATOM 1321 N N . ASP A 1 170 ? 13.843 -13.060 1.030 1.00 79.19 170 ASP A N 1
ATOM 1322 C CA . ASP A 1 170 ? 13.324 -14.417 0.926 1.00 79.19 170 ASP A CA 1
ATOM 1323 C C . ASP A 1 170 ? 11.847 -14.437 1.354 1.00 79.19 170 ASP A C 1
ATOM 1325 O O . ASP A 1 170 ? 11.502 -14.018 2.467 1.00 79.19 170 ASP A O 1
ATOM 1329 N N . SER A 1 171 ? 10.979 -14.935 0.468 1.00 69.44 171 SER A N 1
ATOM 1330 C CA . SER A 1 171 ? 9.549 -15.100 0.735 1.00 69.44 171 SER A CA 1
ATOM 1331 C C . SER A 1 171 ? 9.333 -15.933 1.999 1.00 69.44 171 SER A C 1
ATOM 1333 O O . SER A 1 171 ? 8.510 -15.581 2.844 1.00 69.44 171 SER A O 1
ATOM 1335 N N . THR A 1 172 ? 10.146 -16.970 2.207 1.00 66.25 172 THR A N 1
ATOM 1336 C CA . THR A 1 172 ? 10.053 -17.857 3.370 1.00 66.25 172 THR A CA 1
ATOM 1337 C C . THR A 1 172 ? 10.283 -17.097 4.673 1.00 66.25 172 THR A C 1
ATOM 1339 O O . THR A 1 172 ? 9.538 -17.279 5.631 1.00 66.25 172 THR A O 1
ATOM 1342 N N . ALA A 1 173 ? 11.269 -16.199 4.720 1.00 65.94 173 ALA A N 1
ATOM 1343 C CA . ALA A 1 173 ? 11.571 -15.416 5.917 1.00 65.94 173 ALA A CA 1
ATOM 1344 C C . ALA A 1 173 ? 10.460 -14.409 6.260 1.00 65.94 173 ALA A C 1
ATOM 1346 O O . ALA A 1 173 ? 10.158 -14.200 7.437 1.00 65.94 173 ALA A O 1
ATOM 1347 N N . LEU A 1 174 ? 9.820 -13.817 5.247 1.00 67.56 174 LEU A N 1
ATOM 1348 C CA . LEU A 1 174 ? 8.673 -12.928 5.443 1.00 67.56 174 LEU A CA 1
ATOM 1349 C C . LEU A 1 174 ? 7.473 -13.697 5.988 1.00 67.56 174 LEU A C 1
ATOM 1351 O O . LEU A 1 174 ? 6.911 -13.314 7.012 1.00 67.56 174 LEU A O 1
ATOM 1355 N N . PHE A 1 175 ? 7.115 -14.796 5.324 1.00 62.94 175 PHE A N 1
ATOM 1356 C CA . PHE A 1 175 ? 5.894 -15.551 5.580 1.00 62.94 175 PHE A CA 1
ATOM 1357 C C . PHE A 1 175 ? 5.963 -16.472 6.808 1.00 62.94 175 PHE A C 1
ATOM 1359 O O . PHE A 1 175 ? 4.954 -16.643 7.492 1.00 62.94 175 PHE A O 1
ATOM 1366 N N . CYS A 1 176 ? 7.135 -17.029 7.126 1.00 52.34 176 CYS A N 1
ATOM 1367 C CA . CYS A 1 176 ? 7.355 -17.840 8.329 1.00 52.34 176 CYS A CA 1
ATOM 1368 C C . CYS A 1 176 ? 7.749 -16.997 9.556 1.00 52.34 176 CYS A C 1
ATOM 1370 O O . CYS A 1 176 ? 7.734 -17.504 10.678 1.00 52.34 176 CYS A O 1
ATOM 1372 N N . GLY A 1 177 ? 8.107 -15.724 9.367 1.00 55.75 177 GLY A N 1
ATOM 1373 C CA . GLY A 1 177 ? 8.412 -14.788 10.447 1.00 55.75 177 GLY A CA 1
ATOM 1374 C C . GLY A 1 177 ? 7.171 -14.242 11.168 1.00 55.75 177 GLY A C 1
ATOM 1375 O O . GLY A 1 177 ? 6.028 -14.409 10.738 1.00 55.75 177 GLY A O 1
ATOM 1376 N N . ASN A 1 178 ? 7.400 -13.509 12.264 1.00 49.84 178 ASN A N 1
ATOM 1377 C CA . ASN A 1 178 ? 6.363 -12.903 13.121 1.00 49.84 178 ASN A CA 1
ATOM 1378 C C . ASN A 1 178 ? 5.417 -11.903 12.407 1.00 49.84 178 ASN A C 1
ATOM 1380 O O . ASN A 1 178 ? 4.471 -11.428 13.029 1.00 49.84 178 ASN A O 1
ATOM 1384 N N . LEU A 1 179 ? 5.662 -11.559 11.136 1.00 54.66 179 LEU A N 1
ATOM 1385 C CA . LEU A 1 179 ? 4.818 -10.660 10.336 1.00 54.66 179 LEU A CA 1
ATOM 1386 C C . LEU A 1 179 ? 3.479 -11.300 9.931 1.00 54.66 179 LEU A C 1
ATOM 1388 O O . LEU A 1 179 ? 2.455 -10.620 9.940 1.00 54.66 179 LEU A O 1
ATOM 1392 N N . PHE A 1 180 ? 3.482 -12.596 9.594 1.00 55.31 180 PHE A N 1
ATOM 1393 C CA . PHE A 1 180 ? 2.295 -13.334 9.123 1.00 55.31 180 PHE A CA 1
ATOM 1394 C C . PHE A 1 180 ? 1.980 -14.589 9.950 1.00 55.31 180 PHE A C 1
ATOM 1396 O O . PHE A 1 180 ? 0.908 -15.181 9.783 1.00 55.31 180 PHE A O 1
ATOM 1403 N N . CYS A 1 181 ? 2.878 -14.987 10.861 1.00 39.31 181 CYS A N 1
ATOM 1404 C CA . CYS A 1 181 ? 2.706 -16.158 11.716 1.00 39.31 181 CYS A CA 1
ATOM 1405 C C . CYS A 1 181 ? 1.463 -15.994 12.614 1.00 39.31 181 CYS A C 1
ATOM 1407 O O . CYS A 1 181 ? 1.467 -15.252 13.593 1.00 39.31 181 CYS A O 1
ATOM 1409 N N . GLY A 1 182 ? 0.366 -16.651 12.224 1.00 45.59 182 GLY A N 1
ATOM 1410 C CA . GLY A 1 182 ? -0.936 -16.579 12.896 1.00 45.59 182 GLY A CA 1
ATOM 1411 C C . GLY A 1 182 ? -2.140 -16.499 11.952 1.00 45.59 182 GLY A C 1
ATOM 1412 O O . GLY A 1 182 ? -3.261 -16.730 12.389 1.00 45.59 182 GLY A O 1
ATOM 1413 N N . ASN A 1 183 ? -1.939 -16.216 10.661 1.00 54.41 183 ASN A N 1
ATOM 1414 C CA . ASN A 1 183 ? -3.000 -16.247 9.648 1.00 54.41 183 ASN A CA 1
ATOM 1415 C C . ASN A 1 183 ? -2.661 -17.264 8.548 1.00 54.41 183 ASN A C 1
ATOM 1417 O O . ASN A 1 183 ? -2.318 -16.895 7.429 1.00 54.41 183 ASN A O 1
ATOM 1421 N N . LYS A 1 184 ? -2.746 -18.561 8.880 1.00 53.25 184 LYS A N 1
ATOM 1422 C CA . LYS A 1 184 ? -2.570 -19.650 7.898 1.00 53.25 184 LYS A CA 1
ATOM 1423 C C . LYS A 1 184 ? -3.490 -19.485 6.685 1.00 53.25 184 LYS A C 1
ATOM 1425 O O . LYS A 1 184 ? -3.044 -19.714 5.573 1.00 53.25 184 LYS A O 1
ATOM 1430 N N . GLU A 1 185 ? -4.705 -18.982 6.899 1.00 56.03 185 GLU A N 1
ATOM 1431 C CA . GLU A 1 185 ? -5.668 -18.675 5.833 1.00 56.03 185 GLU A CA 1
ATOM 1432 C C . GLU A 1 185 ? -5.122 -17.655 4.823 1.00 56.03 185 GLU A C 1
ATOM 1434 O O . GLU A 1 185 ? -5.260 -17.843 3.621 1.00 56.03 185 GLU A O 1
ATOM 1439 N N . PHE A 1 186 ? -4.418 -16.617 5.288 1.00 59.09 186 PHE A N 1
ATOM 1440 C CA . PHE A 1 186 ? -3.777 -15.639 4.405 1.00 59.09 186 PHE A CA 1
ATOM 1441 C C . PHE A 1 186 ? -2.601 -16.258 3.634 1.00 59.09 186 PHE A C 1
ATOM 1443 O O . PHE A 1 186 ? -2.358 -15.923 2.481 1.00 59.09 186 PHE A O 1
ATOM 1450 N N . LEU A 1 187 ? -1.870 -17.189 4.253 1.00 54.84 187 LEU A N 1
ATOM 1451 C CA . LEU A 1 187 ? -0.720 -17.837 3.625 1.00 54.84 187 LEU A CA 1
ATOM 1452 C C . LEU A 1 187 ? -1.129 -18.869 2.561 1.00 54.84 187 LEU A C 1
ATOM 1454 O O . LEU A 1 187 ? -0.510 -18.931 1.500 1.00 54.84 187 LEU A O 1
ATOM 1458 N N . GLU A 1 188 ? -2.169 -19.656 2.837 1.00 55.81 188 GLU A N 1
ATOM 1459 C CA . GLU A 1 188 ? -2.708 -20.674 1.926 1.00 55.81 188 GLU A CA 1
ATOM 1460 C C . GLU A 1 188 ? -3.416 -20.041 0.720 1.00 55.81 188 GLU A C 1
ATOM 1462 O O . GLU A 1 188 ? -3.288 -20.537 -0.398 1.00 55.81 188 GLU A O 1
ATOM 1467 N N . TYR A 1 189 ? -4.090 -18.901 0.912 1.00 55.94 189 TYR A N 1
ATOM 1468 C CA . TYR A 1 189 ? -4.794 -18.197 -0.164 1.00 55.94 189 TYR A CA 1
ATOM 1469 C C . TYR A 1 189 ? -3.849 -17.555 -1.200 1.00 55.94 189 TYR A C 1
ATOM 1471 O O . TYR A 1 189 ? -4.240 -17.294 -2.337 1.00 55.94 189 TYR A O 1
ATOM 1479 N N . HIS A 1 190 ? -2.579 -17.324 -0.850 1.00 64.50 190 HIS A N 1
ATOM 1480 C CA . HIS A 1 190 ? -1.669 -16.494 -1.643 1.00 64.50 190 HIS A CA 1
ATOM 1481 C C . HIS A 1 190 ? -0.437 -17.233 -2.196 1.00 64.50 190 HIS A C 1
ATOM 1483 O O . HIS A 1 190 ? 0.654 -16.667 -2.286 1.00 64.50 190 HIS A O 1
ATOM 1489 N N . GLN A 1 191 ? -0.609 -18.470 -2.670 1.00 64.44 191 GLN A N 1
ATOM 1490 C CA . GLN A 1 191 ? 0.458 -19.268 -3.302 1.00 64.44 191 GLN A CA 1
ATOM 1491 C C . GLN A 1 191 ? 1.144 -18.547 -4.485 1.00 64.44 191 GLN A C 1
ATOM 1493 O O . GLN A 1 191 ? 2.344 -18.696 -4.705 1.00 64.44 191 GLN A O 1
ATOM 1498 N N . LYS A 1 192 ? 0.408 -17.688 -5.208 1.00 68.56 192 LYS A N 1
ATOM 1499 C CA . LYS A 1 192 ? 0.949 -16.850 -6.292 1.00 68.56 192 LYS A CA 1
ATOM 1500 C C . LYS A 1 192 ? 1.923 -15.777 -5.786 1.00 68.56 192 LYS A C 1
ATOM 1502 O O . LYS A 1 192 ? 2.930 -15.538 -6.450 1.00 68.56 192 LYS A O 1
ATOM 1507 N N . LEU A 1 193 ? 1.682 -15.183 -4.609 1.00 71.25 193 LEU A N 1
ATOM 1508 C CA . LEU A 1 193 ? 2.594 -14.188 -4.025 1.00 71.25 193 LEU A CA 1
ATOM 1509 C C . LEU A 1 193 ? 3.948 -14.810 -3.679 1.00 71.25 193 LEU A C 1
ATOM 1511 O O . LEU A 1 193 ? 4.962 -14.158 -3.872 1.00 71.25 193 LEU A O 1
ATOM 1515 N N . GLN A 1 194 ? 3.977 -16.072 -3.238 1.00 70.25 194 GLN A N 1
ATOM 1516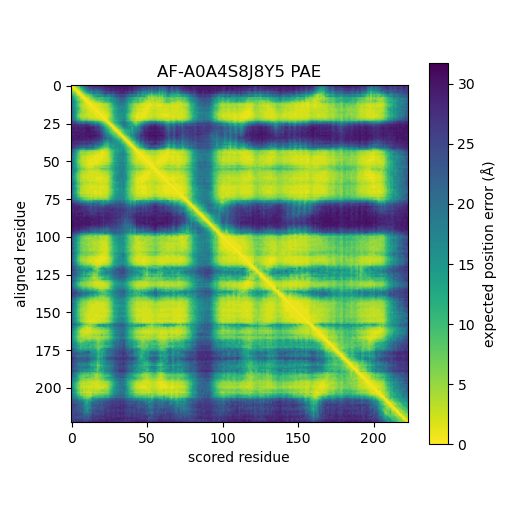 C CA . GLN A 1 194 ? 5.220 -16.765 -2.867 1.00 70.25 194 GLN A CA 1
ATOM 1517 C C . GLN A 1 194 ? 6.187 -16.960 -4.043 1.00 70.25 194 GLN A C 1
ATOM 1519 O O . GLN A 1 194 ? 7.386 -17.123 -3.826 1.00 70.25 194 GLN A O 1
ATOM 1524 N N . SER A 1 195 ? 5.663 -16.969 -5.273 1.00 76.25 195 SER A N 1
ATOM 1525 C CA . SER A 1 195 ? 6.454 -17.119 -6.501 1.00 76.25 195 SER A CA 1
ATOM 1526 C C . SER A 1 195 ? 6.998 -15.796 -7.051 1.00 76.25 195 SER A C 1
ATOM 1528 O O . SER A 1 195 ? 7.863 -15.807 -7.924 1.00 76.25 195 SER A O 1
ATOM 1530 N N . MET A 1 196 ? 6.489 -14.662 -6.563 1.00 81.12 196 MET A N 1
ATOM 1531 C CA . MET A 1 196 ? 6.892 -13.337 -7.026 1.00 81.12 196 MET A CA 1
ATOM 1532 C C . MET A 1 196 ? 8.188 -12.887 -6.346 1.00 81.12 196 MET A C 1
ATOM 1534 O O . MET A 1 196 ? 8.456 -13.265 -5.204 1.00 81.12 196 MET A O 1
ATOM 1538 N N . PRO A 1 197 ? 8.994 -12.035 -7.003 1.00 86.25 197 PRO A N 1
ATOM 1539 C CA . PRO A 1 197 ? 10.112 -11.394 -6.330 1.00 86.25 197 PRO A CA 1
ATOM 1540 C C . PRO A 1 197 ? 9.592 -10.518 -5.186 1.00 86.25 197 PRO A C 1
ATOM 1542 O O . PRO A 1 197 ? 8.645 -9.744 -5.364 1.00 86.25 197 PRO A O 1
ATOM 1545 N N . HIS A 1 198 ? 10.231 -10.620 -4.020 1.00 87.38 198 HIS A N 1
ATOM 1546 C CA . HIS A 1 198 ? 9.945 -9.767 -2.871 1.00 87.38 198 HIS A CA 1
ATOM 1547 C C . HIS A 1 198 ? 11.076 -8.771 -2.644 1.00 87.38 198 HIS A C 1
ATOM 1549 O O . HIS A 1 198 ? 12.254 -9.131 -2.627 1.00 87.38 198 HIS A O 1
ATOM 1555 N N . LEU A 1 199 ? 10.702 -7.519 -2.414 1.00 89.31 199 LEU A N 1
ATOM 1556 C CA . LEU A 1 199 ? 11.612 -6.402 -2.225 1.00 89.31 199 LEU A CA 1
ATOM 1557 C C . LEU A 1 199 ? 11.270 -5.683 -0.921 1.00 89.31 199 LEU A C 1
ATOM 1559 O O . LEU A 1 199 ? 10.153 -5.204 -0.754 1.00 89.31 199 LEU A O 1
ATOM 1563 N N . TRP A 1 200 ? 12.219 -5.566 0.003 1.00 90.25 200 TRP A N 1
ATOM 1564 C CA . TRP A 1 200 ? 12.101 -4.641 1.125 1.00 90.25 200 TRP A CA 1
ATOM 1565 C C . TRP A 1 200 ? 12.582 -3.274 0.680 1.00 90.25 200 TRP A C 1
ATOM 1567 O O . TRP A 1 200 ? 13.759 -3.094 0.361 1.00 90.25 200 TRP A O 1
ATOM 1577 N N . VAL A 1 201 ? 11.673 -2.312 0.668 1.00 90.44 201 VAL A N 1
ATOM 1578 C CA . VAL A 1 201 ? 11.930 -0.968 0.173 1.00 90.44 201 VAL A CA 1
ATOM 1579 C C . VAL A 1 201 ? 12.959 -0.281 1.065 1.00 90.44 201 VAL A C 1
ATOM 1581 O O . VAL A 1 201 ? 12.815 -0.217 2.285 1.00 90.44 201 VAL A O 1
ATOM 1584 N N . GLY A 1 202 ? 14.012 0.243 0.446 1.00 87.00 202 GLY A N 1
ATOM 1585 C CA . GLY A 1 202 ? 14.983 1.135 1.071 1.00 87.00 202 GLY A CA 1
ATOM 1586 C C . GLY A 1 202 ? 14.682 2.595 0.743 1.00 87.00 202 GLY A C 1
ATOM 1587 O O . GLY A 1 202 ? 14.686 3.437 1.642 1.00 87.00 202 GLY A O 1
ATOM 1588 N N . GLU A 1 203 ? 14.353 2.866 -0.521 1.00 87.75 203 GLU A N 1
ATOM 1589 C CA . GLU A 1 203 ? 14.139 4.206 -1.067 1.00 87.75 203 GLU A CA 1
ATOM 1590 C C . GLU A 1 203 ? 12.993 4.221 -2.090 1.00 87.75 203 GLU A C 1
ATOM 1592 O O . GLU A 1 203 ? 12.770 3.247 -2.813 1.00 87.75 203 GLU A O 1
ATOM 1597 N N . VAL A 1 204 ? 12.271 5.345 -2.141 1.00 86.38 204 VAL A N 1
ATOM 1598 C CA . VAL A 1 204 ? 11.178 5.602 -3.088 1.00 86.38 204 VAL A CA 1
ATOM 1599 C C . VAL A 1 204 ? 11.438 6.940 -3.779 1.00 86.38 204 VAL A C 1
ATOM 1601 O O . VAL A 1 204 ? 11.319 7.999 -3.162 1.00 86.38 204 VAL A O 1
ATOM 1604 N N . GLY A 1 205 ? 11.778 6.895 -5.064 1.00 83.88 205 GLY A N 1
ATOM 1605 C CA . GLY A 1 205 ? 11.888 8.055 -5.942 1.00 83.88 205 GLY A CA 1
ATOM 1606 C C . GLY A 1 205 ? 10.615 8.232 -6.764 1.00 83.88 205 GLY A C 1
ATOM 1607 O O . GLY A 1 205 ? 10.096 7.272 -7.321 1.00 83.88 205 GLY A O 1
ATOM 1608 N N . HIS A 1 206 ? 10.102 9.455 -6.867 1.00 76.12 206 HIS A N 1
ATOM 1609 C CA . HIS A 1 206 ? 8.993 9.749 -7.778 1.00 76.12 206 HIS A CA 1
ATOM 1610 C C . HIS A 1 206 ? 9.555 10.116 -9.153 1.00 76.12 206 HIS A C 1
ATOM 1612 O O . HIS A 1 206 ? 10.461 10.950 -9.243 1.00 76.12 206 HIS A O 1
ATOM 1618 N N . VAL A 1 207 ? 9.034 9.504 -10.220 1.00 73.25 207 VAL A N 1
ATOM 1619 C CA . VAL A 1 207 ? 9.446 9.842 -11.585 1.00 73.25 207 VAL A CA 1
ATOM 1620 C C . VAL A 1 207 ? 8.715 11.113 -12.017 1.00 73.25 207 VAL A C 1
ATOM 1622 O O . VAL A 1 207 ? 7.504 11.120 -12.233 1.00 73.25 207 VAL A O 1
ATOM 1625 N N . ASP A 1 208 ? 9.457 12.214 -12.153 1.00 62.62 208 ASP A N 1
ATOM 1626 C CA . ASP A 1 208 ? 8.952 13.454 -12.747 1.00 62.62 208 ASP A CA 1
ATOM 1627 C C . ASP A 1 208 ? 8.784 13.257 -14.267 1.00 62.62 208 ASP A C 1
ATOM 1629 O O . ASP A 1 208 ? 9.680 13.599 -15.047 1.00 62.62 208 ASP A O 1
ATOM 1633 N N . SER A 1 209 ? 7.622 12.777 -14.722 1.00 56.06 209 SER A N 1
ATOM 1634 C CA . SER A 1 209 ? 7.341 12.569 -16.159 1.00 56.06 209 SER A CA 1
ATOM 1635 C C . SER A 1 209 ? 7.573 13.838 -17.005 1.00 56.06 209 SER A C 1
ATOM 1637 O O . SER A 1 209 ? 7.917 13.777 -18.182 1.00 56.06 209 SER A O 1
ATOM 1639 N N . VAL A 1 210 ? 7.454 15.028 -16.400 1.00 52.22 210 VAL A N 1
ATOM 1640 C CA . VAL A 1 210 ? 7.663 16.327 -17.069 1.00 52.22 210 VAL A CA 1
ATOM 1641 C C . VAL A 1 210 ? 9.151 16.657 -17.289 1.00 52.22 210 VAL A C 1
ATOM 1643 O O . VAL A 1 210 ? 9.472 17.483 -18.148 1.00 52.22 210 VAL A O 1
ATOM 1646 N N . LYS A 1 211 ? 10.080 16.064 -16.526 1.00 49.59 211 LYS A N 1
ATOM 1647 C CA . LYS A 1 211 ? 11.527 16.202 -16.780 1.00 49.59 211 LYS A CA 1
ATOM 1648 C C . LYS A 1 211 ? 11.984 15.256 -17.884 1.00 49.59 211 LYS A C 1
ATOM 1650 O O . LYS A 1 211 ? 12.761 15.684 -18.728 1.00 49.59 211 LYS A O 1
ATOM 1655 N N . GLU A 1 212 ? 11.458 14.034 -17.931 1.00 50.28 212 GLU A N 1
ATOM 1656 C CA . GLU A 1 212 ? 11.767 13.069 -18.996 1.00 50.28 212 GLU A CA 1
ATOM 1657 C C . GLU A 1 212 ? 11.377 13.591 -20.383 1.00 50.28 212 GLU A C 1
ATOM 1659 O O . GLU A 1 212 ? 12.208 13.614 -21.290 1.00 50.28 212 GLU A O 1
ATOM 1664 N N . VAL A 1 213 ? 10.161 14.129 -20.530 1.00 46.84 213 VAL A N 1
ATOM 1665 C CA . VAL A 1 213 ? 9.698 14.695 -21.811 1.00 46.84 213 VAL A CA 1
ATOM 1666 C C . VAL A 1 213 ? 10.540 15.905 -22.243 1.00 46.84 213 VAL A C 1
ATOM 1668 O O . VAL A 1 213 ? 10.828 16.062 -23.428 1.00 46.84 213 VAL A O 1
ATOM 1671 N N . ARG A 1 214 ? 10.996 16.741 -21.297 1.00 47.81 214 ARG A N 1
ATOM 1672 C CA . ARG A 1 214 ? 11.875 17.889 -21.596 1.00 47.81 214 ARG A CA 1
ATOM 1673 C C . ARG A 1 214 ? 13.294 17.471 -21.979 1.00 47.81 214 ARG A C 1
ATOM 1675 O O . ARG A 1 214 ? 13.897 18.102 -22.842 1.00 47.81 214 ARG A O 1
ATOM 1682 N N . SER A 1 215 ? 13.823 16.409 -21.379 1.00 50.09 215 SER A N 1
ATOM 1683 C CA . SER A 1 215 ? 15.117 15.846 -21.776 1.00 50.09 215 SER A CA 1
ATOM 1684 C C . SER A 1 215 ? 15.057 15.280 -23.196 1.00 50.09 215 SER A C 1
ATOM 1686 O O . SER A 1 215 ? 15.956 15.535 -23.991 1.00 50.09 215 SER A O 1
ATOM 1688 N N . ILE A 1 216 ? 13.965 14.597 -23.551 1.00 54.38 216 ILE A N 1
ATOM 1689 C CA . ILE A 1 216 ? 13.758 14.043 -24.896 1.00 54.38 216 ILE A CA 1
ATOM 1690 C C . ILE A 1 216 ? 13.546 15.157 -25.935 1.00 54.38 216 ILE A C 1
ATOM 1692 O O . ILE A 1 216 ? 14.138 15.096 -27.013 1.00 54.38 216 ILE A O 1
ATOM 1696 N N . SER A 1 217 ? 12.786 16.217 -25.621 1.00 49.59 217 SER A N 1
ATOM 1697 C CA . SER A 1 217 ? 12.626 17.346 -26.553 1.00 49.59 217 SER A CA 1
ATOM 1698 C C . SER A 1 217 ? 13.938 18.089 -26.798 1.00 49.59 217 SER A C 1
ATOM 1700 O O . SER A 1 217 ? 14.193 18.528 -27.912 1.00 49.59 217 SER A O 1
ATOM 1702 N N . ASN A 1 218 ? 14.795 18.214 -25.782 1.00 48.91 218 ASN A N 1
ATOM 1703 C CA . ASN A 1 218 ? 16.089 18.877 -25.936 1.00 48.91 218 ASN A CA 1
ATOM 1704 C C . ASN A 1 218 ? 17.066 18.069 -26.798 1.00 48.91 218 ASN A C 1
ATOM 1706 O O . ASN A 1 218 ? 17.870 18.675 -27.490 1.00 48.91 218 ASN A O 1
ATOM 1710 N N . ILE A 1 219 ? 16.969 16.736 -26.800 1.00 54.44 219 ILE A N 1
ATOM 1711 C CA . ILE A 1 219 ? 17.778 15.865 -27.668 1.00 54.44 219 ILE A CA 1
ATOM 1712 C C . ILE A 1 219 ? 17.292 15.938 -29.126 1.00 54.44 219 ILE A C 1
ATOM 1714 O O . ILE A 1 219 ? 18.108 15.990 -30.043 1.00 54.44 219 ILE A O 1
ATOM 1718 N N . LEU A 1 220 ? 15.974 15.994 -29.348 1.00 52.28 220 LEU A N 1
ATOM 1719 C CA . LEU A 1 220 ? 15.372 16.077 -30.688 1.00 52.28 220 LEU A CA 1
ATOM 1720 C C . LEU A 1 220 ? 15.483 17.466 -31.338 1.00 52.28 220 LEU A C 1
ATOM 1722 O O . LEU A 1 220 ? 15.454 17.559 -32.559 1.00 52.28 220 LEU A O 1
ATOM 1726 N N . CYS A 1 221 ? 15.629 18.537 -30.553 1.00 50.78 221 CYS A N 1
ATOM 1727 C CA . CYS A 1 221 ? 15.807 19.901 -31.068 1.00 50.78 221 CYS A CA 1
ATOM 1728 C C . CYS A 1 221 ? 17.277 20.286 -31.330 1.00 50.78 221 CYS A C 1
ATOM 1730 O O . CYS A 1 221 ? 17.536 21.400 -31.781 1.00 50.78 221 CYS A O 1
ATOM 1732 N N . THR A 1 222 ? 18.236 19.404 -31.031 1.00 49.09 222 THR A N 1
ATOM 1733 C CA . THR A 1 222 ? 19.675 19.606 -31.302 1.00 49.09 222 THR A CA 1
ATOM 1734 C C . THR A 1 222 ? 20.227 18.702 -32.412 1.00 49.09 222 THR A C 1
ATOM 1736 O O . THR A 1 222 ? 21.444 18.647 -32.583 1.00 49.09 222 THR A O 1
ATOM 1739 N N . GLY A 1 223 ? 19.356 17.982 -33.129 1.00 40.31 223 GLY A N 1
ATOM 1740 C CA . GLY A 1 223 ? 19.699 17.151 -34.290 1.00 40.31 223 GLY A CA 1
ATOM 1741 C C . GLY A 1 223 ? 19.487 17.872 -35.611 1.00 40.31 223 GLY A C 1
ATOM 1742 O O . GLY A 1 223 ? 18.432 18.530 -35.745 1.00 40.31 223 GLY A O 1
#

Mean predicted aligned error: 13.06 Å

pLDDT: mean 70.33, std 18.86, range [27.02, 91.44]

Solvent-accessible surface area (backbone atoms only — not comparable to full-atom values): 12898 Å² total; per-residue (Å²): 134,85,78,80,75,59,57,60,45,66,59,20,27,41,57,35,53,45,34,39,37,39,35,50,75,80,70,89,64,78,82,77,82,55,89,92,62,86,79,74,72,70,61,37,24,82,38,31,32,32,33,29,37,52,88,82,55,64,33,40,37,35,26,40,36,73,58,32,39,58,60,46,44,26,84,40,63,55,70,73,85,76,64,81,88,70,90,80,77,89,68,93,79,87,66,70,68,84,41,17,47,45,46,58,50,37,59,49,28,72,74,32,44,34,41,40,36,38,32,75,27,48,79,79,76,45,43,83,77,50,60,46,82,47,59,78,41,98,62,85,84,47,70,68,60,52,50,53,52,52,52,42,54,49,53,22,35,72,44,70,38,26,32,39,33,22,44,76,45,63,56,64,60,52,55,72,28,88,84,43,60,86,43,65,68,64,57,69,74,38,62,68,61,64,74,38,57,35,32,39,56,74,47,80,44,76,57,59,66,74,52,56,55,50,55,53,51,57,58,64,73,73,109